Protein AF-A0A932CTG5-F1 (afdb_monomer_lite)

Secondary structure (DSSP, 8-state):
------------------------S-----------TTEEEETTEEEETTEEEETTEEEETTSEETTEEPPTTEEEETTEEEE-SS--BTTBPPPTTEEEETTEEEEGGGEETTEE--TTEEEETTEEEE--TTSPEESSTTSPEEPPTT-EEETTEEE---SB-SSGGGSPTTEEEETTTTEEEE----S---------------------------------

pLDDT: mean 74.12, std 17.73, range [38.03, 96.31]

Sequence (224 aa):
MRDLVAVLAVLASVLGSSCDCDPTEDGADAEAPLCHEDQFRCGEACCVAGSSCMSGVCCPNPLACGLVCCNADHVCVDQQCLECPNQLCAGQCCPQGWGCSETGCCRAEQICQGACCGQGRICEADQCVVDCGTLERCGPEGDPICCEGEDVCLRGACVTPGDPCRDDDQCEPGTTCDPDRQRCLPVADGGTPDAGSADGGPDGGPPDAGGGDGGLSADGGRDD

Radius of gyration: 45.04 Å; chains: 1; bounding box: 82×109×125 Å

Structure (mmCIF, N/CA/C/O backbone):
data_AF-A0A932CTG5-F1
#
_entry.id   AF-A0A932CTG5-F1
#
loop_
_atom_site.group_PDB
_atom_site.id
_atom_site.type_symbol
_atom_site.label_atom_id
_atom_site.label_alt_id
_atom_site.label_comp_id
_atom_site.label_asym_id
_atom_site.label_entity_id
_atom_site.label_seq_id
_atom_site.pdbx_PDB_ins_code
_atom_site.Cartn_x
_atom_site.Cartn_y
_atom_site.Cartn_z
_atom_site.occupancy
_atom_site.B_iso_or_equiv
_atom_site.auth_seq_id
_atom_site.auth_comp_id
_atom_site.auth_asym_id
_atom_site.auth_atom_id
_atom_site.pdbx_PDB_model_num
ATOM 1 N N . MET A 1 1 ? 41.735 -51.473 -22.417 1.00 41.31 1 MET A N 1
ATOM 2 C CA . MET A 1 1 ? 41.841 -52.647 -23.306 1.00 41.31 1 MET A CA 1
ATOM 3 C C . MET A 1 1 ? 40.883 -52.431 -24.460 1.00 41.31 1 MET A C 1
ATOM 5 O O . MET A 1 1 ? 39.702 -52.443 -24.173 1.00 41.31 1 MET A O 1
ATOM 9 N N . ARG A 1 2 ? 41.436 -52.213 -25.669 1.00 42.62 2 ARG A N 1
ATOM 10 C CA . ARG A 1 2 ? 40.920 -52.624 -26.996 1.00 42.62 2 ARG A CA 1
ATOM 11 C C . ARG A 1 2 ? 39.481 -52.162 -27.343 1.00 42.62 2 ARG A C 1
ATOM 13 O O . ARG A 1 2 ? 38.548 -52.504 -26.646 1.00 42.62 2 ARG A O 1
ATOM 20 N N . ASP A 1 3 ? 39.245 -51.322 -28.346 1.00 48.50 3 ASP A N 1
ATOM 21 C CA . ASP A 1 3 ? 39.638 -51.558 -29.734 1.00 48.50 3 ASP A CA 1
ATOM 22 C C . ASP A 1 3 ? 40.026 -50.284 -30.498 1.00 48.50 3 ASP A C 1
ATOM 24 O O . ASP A 1 3 ? 39.414 -49.224 -30.405 1.00 48.50 3 ASP A O 1
ATOM 28 N N . LEU A 1 4 ? 41.096 -50.472 -31.257 1.00 42.78 4 LEU A N 1
ATOM 29 C CA . LEU A 1 4 ? 41.718 -49.616 -32.252 1.00 42.78 4 LEU A CA 1
ATOM 30 C C . LEU A 1 4 ? 41.538 -50.359 -33.591 1.00 42.78 4 LEU A C 1
ATOM 32 O O . LEU A 1 4 ? 41.388 -51.577 -33.558 1.00 42.78 4 LEU A O 1
ATOM 36 N N . VAL A 1 5 ? 41.684 -49.652 -34.721 1.00 43.78 5 VAL A N 1
ATOM 37 C CA . VAL A 1 5 ? 41.718 -50.117 -36.136 1.00 43.78 5 VAL A CA 1
ATOM 38 C C . VAL A 1 5 ? 40.426 -49.739 -36.889 1.00 43.78 5 VAL A C 1
ATOM 40 O O . VAL A 1 5 ? 39.405 -50.394 -36.756 1.00 43.78 5 VAL A O 1
ATOM 43 N N . ALA A 1 6 ? 40.335 -48.570 -37.533 1.00 41.09 6 ALA A N 1
ATOM 44 C CA . ALA A 1 6 ? 41.056 -48.038 -38.706 1.00 41.09 6 ALA A CA 1
ATOM 45 C C . ALA A 1 6 ? 40.223 -48.178 -39.987 1.00 41.09 6 ALA A C 1
ATOM 47 O O . ALA A 1 6 ? 40.055 -49.280 -40.496 1.00 41.09 6 ALA A O 1
ATOM 48 N N . VAL A 1 7 ? 39.808 -47.042 -40.556 1.00 40.62 7 VAL A N 1
ATOM 49 C CA . VAL A 1 7 ? 39.497 -46.917 -41.985 1.00 40.62 7 VAL A CA 1
ATOM 50 C C . VAL A 1 7 ? 39.973 -45.538 -42.463 1.00 40.62 7 VAL A C 1
ATOM 52 O O . VAL A 1 7 ? 39.392 -44.522 -42.106 1.00 40.62 7 VAL A O 1
ATOM 55 N N . LEU A 1 8 ? 41.073 -45.572 -43.226 1.00 40.03 8 LEU A N 1
ATOM 56 C CA . LEU A 1 8 ? 41.548 -44.652 -44.275 1.00 40.03 8 LEU A CA 1
ATOM 57 C C . LEU A 1 8 ? 41.515 -43.133 -43.993 1.00 40.03 8 LEU A C 1
ATOM 59 O O . LEU A 1 8 ? 40.467 -42.508 -43.998 1.00 40.03 8 LEU A O 1
ATOM 63 N N . ALA A 1 9 ? 42.642 -42.452 -43.759 1.00 42.34 9 ALA A N 1
ATOM 64 C CA . ALA A 1 9 ? 43.727 -42.178 -44.718 1.00 42.34 9 ALA A CA 1
ATOM 65 C C . ALA A 1 9 ? 43.228 -41.631 -46.072 1.00 42.34 9 ALA A C 1
ATOM 67 O O . ALA A 1 9 ? 43.214 -42.349 -47.069 1.00 42.34 9 ALA A O 1
ATOM 68 N N . VAL A 1 10 ? 42.876 -40.341 -46.113 1.00 43.94 10 VAL A N 1
ATOM 69 C CA . VAL A 1 10 ? 42.917 -39.563 -47.359 1.00 43.94 10 VAL A CA 1
ATOM 70 C C . VAL A 1 10 ? 44.224 -38.783 -47.366 1.00 43.94 10 VAL A C 1
ATOM 72 O O . VAL A 1 10 ? 44.464 -37.890 -46.557 1.00 43.94 10 VAL A O 1
ATOM 75 N N . LEU A 1 11 ? 45.094 -39.240 -48.258 1.00 43.66 11 LEU A N 1
ATOM 76 C CA . LEU A 1 11 ? 46.414 -38.721 -48.550 1.00 43.66 11 LEU A CA 1
ATOM 77 C C . LEU A 1 11 ? 46.357 -37.270 -49.026 1.00 43.66 11 LEU A C 1
ATOM 79 O O . LEU A 1 11 ? 45.621 -36.917 -49.947 1.00 43.66 11 LEU A O 1
ATOM 83 N N . ALA A 1 12 ? 47.242 -36.479 -48.428 1.00 45.88 12 ALA A N 1
ATOM 84 C CA . ALA A 1 12 ? 47.752 -35.240 -48.972 1.00 45.88 12 ALA A CA 1
ATOM 85 C C . ALA A 1 12 ? 48.237 -35.454 -50.414 1.00 45.88 12 ALA A C 1
ATOM 87 O O . ALA A 1 12 ? 49.158 -36.230 -50.666 1.00 45.88 12 ALA A O 1
ATOM 88 N N . SER A 1 13 ? 47.627 -34.731 -51.349 1.00 46.31 13 SER A N 1
ATOM 89 C CA . SER A 1 13 ? 48.177 -34.503 -52.682 1.00 46.31 13 SER A CA 1
ATOM 90 C C . SER A 1 13 ? 48.745 -33.088 -52.705 1.00 46.31 13 SER A C 1
ATOM 92 O O . SER A 1 13 ? 48.058 -32.135 -53.053 1.00 46.31 13 SER A O 1
ATOM 94 N N . VAL A 1 14 ? 49.999 -32.958 -52.268 1.00 48.25 14 VAL A N 1
ATOM 95 C CA . VAL A 1 14 ? 50.821 -31.761 -52.471 1.00 48.25 14 VAL A CA 1
ATOM 96 C C . VAL A 1 14 ? 51.771 -32.069 -53.618 1.00 48.25 14 VAL A C 1
ATOM 98 O O . VAL A 1 14 ? 52.825 -32.652 -53.393 1.00 48.25 14 VAL A O 1
ATOM 101 N N . LEU A 1 15 ? 51.398 -31.694 -54.842 1.00 48.31 15 LEU A N 1
ATOM 102 C CA . LEU A 1 15 ? 52.326 -31.557 -55.963 1.00 48.31 15 LEU A CA 1
ATOM 103 C C . LEU A 1 15 ? 51.850 -30.433 -56.894 1.00 48.31 15 LEU A C 1
ATOM 105 O O . LEU A 1 15 ? 50.904 -30.603 -57.652 1.00 48.31 15 LEU A O 1
ATOM 109 N N . GLY A 1 16 ? 52.579 -29.316 -56.844 1.00 44.91 16 GLY A N 1
ATOM 110 C CA . GLY A 1 16 ? 52.929 -28.527 -58.023 1.00 44.91 16 GLY A CA 1
ATOM 111 C C . GLY A 1 16 ? 51.890 -27.545 -58.554 1.00 44.91 16 GLY A C 1
ATOM 112 O O . GLY A 1 16 ? 51.190 -27.845 -59.513 1.00 44.91 16 GLY A O 1
ATOM 113 N N . SER A 1 17 ? 51.931 -26.311 -58.058 1.00 41.09 17 SER A N 1
ATOM 114 C CA . SER A 1 17 ? 52.009 -25.133 -58.930 1.00 41.09 17 SER A CA 1
ATOM 115 C C . SER A 1 17 ? 52.668 -24.000 -58.154 1.00 41.09 17 SER A C 1
ATOM 117 O O . SER A 1 17 ? 52.131 -23.495 -57.174 1.00 41.09 17 SER A O 1
ATOM 119 N N . SER A 1 18 ? 53.889 -23.661 -58.555 1.00 54.81 18 SER A N 1
ATOM 120 C CA . SER A 1 18 ? 54.524 -22.391 -58.231 1.00 54.81 18 SER A CA 1
ATOM 121 C C . SER A 1 18 ? 53.736 -21.294 -58.939 1.00 54.81 18 SER A C 1
ATOM 123 O O . SER A 1 18 ? 54.005 -20.993 -60.100 1.00 54.81 18 SER A O 1
ATOM 125 N N . CYS A 1 19 ? 52.719 -20.764 -58.271 1.00 38.72 19 CYS A N 1
ATOM 126 C CA . CYS A 1 19 ? 52.050 -19.553 -58.710 1.00 38.72 19 CYS A CA 1
ATOM 127 C C . CYS A 1 19 ? 52.731 -18.388 -57.997 1.00 38.72 19 CYS A C 1
ATOM 129 O O . CYS A 1 19 ? 52.572 -18.212 -56.790 1.00 38.72 19 CYS A O 1
ATOM 131 N N . ASP A 1 20 ? 53.550 -17.665 -58.759 1.00 38.31 20 ASP A N 1
ATOM 132 C CA . ASP A 1 20 ? 53.837 -16.248 -58.564 1.00 38.31 20 ASP A CA 1
ATOM 133 C C . ASP A 1 20 ? 52.586 -15.546 -58.017 1.00 38.31 20 ASP A C 1
ATOM 135 O O . ASP A 1 20 ? 51.555 -15.489 -58.689 1.00 38.31 20 ASP A O 1
ATOM 139 N N . CYS A 1 21 ? 52.658 -15.041 -56.787 1.00 42.88 21 CYS A N 1
ATOM 140 C CA . CYS A 1 21 ? 51.669 -14.098 -56.284 1.00 42.88 21 CYS A CA 1
ATOM 141 C C . CYS A 1 21 ? 51.963 -12.735 -56.923 1.00 42.88 21 CYS A C 1
ATOM 143 O O . CYS A 1 21 ? 52.611 -11.888 -56.309 1.00 42.88 21 CYS A O 1
ATOM 145 N N . ASP A 1 22 ? 51.522 -12.554 -58.166 1.00 38.47 22 ASP A N 1
ATOM 146 C CA . ASP A 1 22 ? 51.299 -11.233 -58.747 1.00 38.47 22 ASP A CA 1
ATOM 147 C C . ASP A 1 22 ? 50.110 -10.597 -57.997 1.00 38.47 22 ASP A C 1
ATOM 149 O O . ASP A 1 22 ? 49.028 -11.189 -57.963 1.00 38.47 22 ASP A O 1
ATOM 153 N N . PRO A 1 23 ? 50.285 -9.467 -57.288 1.00 53.62 23 PRO A N 1
ATOM 154 C CA . PRO A 1 23 ? 49.243 -8.893 -56.452 1.00 53.62 23 PRO A CA 1
ATOM 155 C C . PRO A 1 23 ? 48.356 -7.967 -57.282 1.00 53.62 23 PRO A C 1
ATOM 157 O O . PRO A 1 23 ? 48.202 -6.801 -56.937 1.00 53.62 23 PRO A O 1
ATOM 160 N N . THR A 1 24 ? 47.784 -8.453 -58.376 1.00 56.81 24 THR A N 1
ATOM 161 C CA . THR A 1 24 ? 46.739 -7.719 -59.078 1.00 56.81 24 THR A CA 1
ATOM 162 C C . THR A 1 24 ? 45.743 -8.680 -59.720 1.00 56.81 24 THR A C 1
ATOM 164 O O . THR A 1 24 ? 46.115 -9.557 -60.487 1.00 56.81 24 THR A O 1
ATOM 167 N N . GLU A 1 25 ? 44.467 -8.418 -59.431 1.00 54.22 25 GLU A N 1
ATOM 168 C CA . GLU A 1 25 ? 43.268 -8.864 -60.158 1.00 54.22 25 GLU A CA 1
ATOM 169 C C . GLU A 1 25 ? 42.570 -10.139 -59.623 1.00 54.22 25 GLU A C 1
ATOM 171 O O . GLU A 1 25 ? 43.086 -11.252 -59.651 1.00 54.22 25 GLU A O 1
ATOM 176 N N . ASP A 1 26 ? 41.339 -9.919 -59.140 1.00 49.44 26 ASP A N 1
ATOM 177 C CA . ASP A 1 26 ? 40.312 -10.899 -58.756 1.00 49.44 26 ASP A CA 1
ATOM 178 C C . ASP A 1 26 ? 40.535 -11.731 -57.480 1.00 49.44 26 ASP A C 1
ATOM 180 O O . ASP A 1 26 ? 40.194 -12.911 -57.374 1.00 49.44 26 ASP A O 1
ATOM 184 N N . GLY A 1 27 ? 40.982 -11.057 -56.419 1.00 47.28 27 GLY A N 1
ATOM 185 C CA . GLY A 1 27 ? 40.458 -11.379 -55.099 1.00 47.28 27 GLY A CA 1
ATOM 186 C C . GLY A 1 27 ? 38.986 -10.982 -55.073 1.00 47.28 27 GLY A C 1
ATOM 187 O O . GLY A 1 27 ? 38.669 -9.807 -54.935 1.00 47.28 27 GLY A O 1
ATOM 188 N N . ALA A 1 28 ? 38.074 -11.944 -55.198 1.00 52.81 28 ALA A N 1
ATOM 189 C CA . ALA A 1 28 ? 36.755 -11.797 -54.603 1.00 52.81 28 ALA A CA 1
ATOM 190 C C . ALA A 1 28 ? 36.968 -11.753 -53.084 1.00 52.81 28 ALA A C 1
ATOM 192 O O . ALA A 1 28 ? 36.776 -12.742 -52.374 1.00 52.81 28 ALA A O 1
ATOM 193 N N . ASP A 1 29 ? 37.460 -10.608 -52.605 1.00 49.38 29 ASP A N 1
ATOM 194 C CA . ASP A 1 29 ? 37.256 -10.150 -51.252 1.00 49.38 29 ASP A CA 1
ATOM 195 C C . ASP A 1 29 ? 35.765 -10.350 -51.018 1.00 49.38 29 ASP A C 1
ATOM 197 O O . ASP A 1 29 ? 34.928 -9.719 -51.664 1.00 49.38 29 ASP A O 1
ATOM 201 N N . ALA A 1 30 ? 35.416 -11.320 -50.176 1.00 53.38 30 ALA A N 1
ATOM 202 C CA . ALA A 1 30 ? 34.092 -11.382 -49.599 1.00 53.38 30 ALA A CA 1
ATOM 203 C C . ALA A 1 30 ? 33.962 -10.086 -48.801 1.00 53.38 30 ALA A C 1
ATOM 205 O O . ALA A 1 30 ? 34.353 -10.027 -47.635 1.00 53.38 30 ALA A O 1
ATOM 206 N N . GLU A 1 31 ? 33.548 -9.023 -49.494 1.00 55.22 31 GLU A N 1
ATOM 207 C CA . GLU A 1 31 ? 33.332 -7.708 -48.936 1.00 55.22 31 GLU A CA 1
ATOM 208 C C . GLU A 1 31 ? 32.465 -7.950 -47.713 1.00 55.22 31 GLU A C 1
ATOM 210 O O . GLU A 1 31 ? 31.350 -8.472 -47.817 1.00 55.22 31 GLU A O 1
ATOM 215 N N . ALA A 1 32 ? 33.021 -7.677 -46.530 1.00 54.56 32 ALA A N 1
ATOM 216 C CA . ALA A 1 32 ? 32.235 -7.686 -45.315 1.00 54.56 32 ALA A CA 1
ATOM 217 C C . ALA A 1 32 ? 30.968 -6.878 -45.629 1.00 54.56 32 ALA A C 1
ATOM 219 O O . ALA A 1 32 ? 31.123 -5.761 -46.130 1.00 54.56 32 ALA A O 1
ATOM 220 N N . PRO A 1 33 ? 29.753 -7.425 -45.419 1.00 56.97 33 PRO A N 1
ATOM 221 C CA . PRO A 1 33 ? 28.531 -6.771 -45.857 1.00 56.97 33 PRO A CA 1
ATOM 222 C C . PRO A 1 33 ? 28.544 -5.339 -45.333 1.00 56.97 33 PRO A C 1
ATOM 224 O O . PRO A 1 33 ? 28.575 -5.110 -44.120 1.00 56.97 33 PRO A O 1
ATOM 227 N N . LEU A 1 34 ? 28.634 -4.382 -46.258 1.00 71.69 34 LEU A N 1
ATOM 228 C CA . LEU A 1 34 ? 28.639 -2.971 -45.922 1.00 71.69 34 LEU A CA 1
ATOM 229 C C . LEU A 1 34 ? 27.248 -2.668 -45.378 1.00 71.69 34 LEU A C 1
ATOM 231 O O . LEU A 1 34 ? 26.257 -2.699 -46.108 1.00 71.69 34 LEU A O 1
ATOM 235 N N . CYS A 1 35 ? 27.165 -2.454 -44.068 1.00 79.56 35 CYS A N 1
ATOM 236 C CA . CYS A 1 35 ? 25.918 -2.066 -43.437 1.00 79.56 35 CYS A CA 1
ATOM 237 C C . CYS A 1 35 ? 25.437 -0.738 -44.030 1.00 79.56 35 CYS A C 1
ATOM 239 O O . CYS A 1 35 ? 26.237 0.144 -44.345 1.00 79.56 35 CYS A O 1
ATOM 241 N N . HIS A 1 36 ? 24.122 -0.616 -44.207 1.00 84.81 36 HIS A N 1
ATOM 242 C CA . HIS A 1 36 ? 23.499 0.609 -44.709 1.00 84.81 36 HIS A CA 1
ATOM 243 C C . HIS A 1 36 ? 23.706 1.773 -43.720 1.00 84.81 36 HIS A C 1
ATOM 245 O O . HIS A 1 36 ? 24.075 1.546 -42.571 1.00 84.81 36 HIS A O 1
ATOM 251 N N . GLU A 1 37 ? 23.445 3.012 -44.146 1.00 80.75 37 GLU A N 1
ATOM 252 C CA . GLU A 1 37 ? 23.752 4.230 -43.373 1.00 80.75 37 GLU A CA 1
ATOM 253 C C . GLU A 1 37 ? 23.114 4.275 -41.968 1.00 80.75 37 GLU A C 1
ATOM 255 O O . GLU A 1 37 ? 23.725 4.804 -41.042 1.00 80.75 37 GLU A O 1
ATOM 260 N N . ASP A 1 38 ? 21.956 3.631 -41.780 1.00 83.12 38 ASP A N 1
ATOM 261 C CA . ASP A 1 38 ? 21.239 3.532 -40.496 1.00 83.12 38 ASP A CA 1
ATOM 262 C C . ASP A 1 38 ? 21.523 2.237 -39.708 1.00 83.12 38 ASP A C 1
ATOM 264 O O . ASP A 1 38 ? 20.791 1.878 -38.774 1.00 83.12 38 ASP A O 1
ATOM 268 N N . GLN A 1 39 ? 22.551 1.484 -40.106 1.00 87.50 39 GLN A N 1
ATOM 269 C CA . GLN A 1 39 ? 22.901 0.197 -39.517 1.00 87.50 39 GLN A CA 1
ATOM 270 C C . GLN A 1 39 ? 24.339 0.175 -39.002 1.00 87.50 39 GLN A C 1
ATOM 272 O O . GLN A 1 39 ? 25.252 0.754 -39.583 1.00 87.50 39 GLN A O 1
ATOM 277 N N . PHE A 1 40 ? 24.559 -0.560 -37.918 1.00 86.69 40 PHE A N 1
ATOM 278 C CA . PHE A 1 40 ? 25.884 -0.793 -37.359 1.00 86.69 40 PHE A CA 1
ATOM 279 C C . PHE A 1 40 ? 26.236 -2.279 -37.406 1.00 86.69 40 PHE A C 1
ATOM 281 O O . PHE A 1 40 ? 25.373 -3.153 -37.316 1.00 86.69 40 PHE A O 1
ATOM 288 N N . ARG A 1 41 ? 27.527 -2.575 -37.555 1.00 87.62 41 ARG A N 1
ATOM 289 C CA . ARG A 1 41 ? 28.008 -3.949 -37.703 1.00 87.62 41 ARG A CA 1
ATOM 290 C C . ARG A 1 41 ? 28.096 -4.656 -36.351 1.00 87.62 41 ARG A C 1
ATOM 292 O O . ARG A 1 41 ? 28.691 -4.137 -35.409 1.00 87.62 41 ARG A O 1
ATOM 299 N N . CYS A 1 42 ? 27.560 -5.869 -36.286 1.00 88.38 42 CYS A N 1
ATOM 300 C CA . CYS A 1 42 ? 27.604 -6.766 -35.140 1.00 88.38 42 CYS A CA 1
ATOM 301 C C . CYS A 1 42 ? 28.087 -8.148 -35.585 1.00 88.38 42 CYS A C 1
ATOM 303 O O . CYS A 1 42 ? 27.307 -8.969 -36.059 1.00 88.38 42 CYS A O 1
ATOM 305 N N . GLY A 1 43 ? 29.392 -8.405 -35.473 1.00 85.12 43 GLY A N 1
ATOM 306 C CA . GLY A 1 43 ? 29.989 -9.608 -36.057 1.00 85.12 43 GLY A CA 1
ATOM 307 C C . GLY A 1 43 ? 29.820 -9.612 -37.578 1.00 85.12 43 GLY A C 1
ATOM 308 O O . GLY A 1 43 ? 30.366 -8.746 -38.262 1.00 85.12 43 GLY A O 1
ATOM 309 N N . GLU A 1 44 ? 29.052 -10.569 -38.096 1.00 83.88 44 GLU A N 1
ATOM 310 C CA . GLU A 1 44 ? 28.719 -10.682 -39.524 1.00 83.88 44 GLU A CA 1
ATOM 311 C C . GLU A 1 44 ? 27.348 -10.080 -39.881 1.00 83.88 44 GLU A C 1
ATOM 313 O O . GLU A 1 44 ? 27.012 -9.987 -41.059 1.00 83.88 44 GLU A O 1
ATOM 318 N N . ALA A 1 45 ? 26.570 -9.636 -38.887 1.00 85.56 45 ALA A N 1
ATOM 319 C CA . ALA A 1 45 ? 25.251 -9.044 -39.081 1.00 85.56 45 ALA A CA 1
ATOM 320 C C . ALA A 1 45 ? 25.295 -7.506 -39.112 1.00 85.56 45 ALA A C 1
ATOM 322 O O . ALA A 1 45 ? 26.162 -6.874 -38.503 1.00 85.56 45 ALA A O 1
ATOM 323 N N . CYS A 1 46 ? 24.308 -6.904 -39.776 1.00 90.00 46 CYS A N 1
ATOM 324 C CA . CYS A 1 46 ? 24.033 -5.471 -39.728 1.00 90.00 46 CYS A CA 1
ATOM 325 C C . CYS A 1 46 ? 22.775 -5.226 -38.893 1.00 90.00 46 CYS A C 1
ATOM 327 O O . CYS A 1 46 ? 21.704 -5.747 -39.199 1.00 90.00 46 CYS A O 1
ATOM 329 N N . CYS A 1 47 ? 22.919 -4.467 -37.811 1.00 89.69 47 CYS A N 1
ATOM 330 C CA . CYS A 1 47 ? 21.847 -4.162 -36.874 1.00 89.69 47 CYS A CA 1
ATOM 331 C C . CYS A 1 47 ? 21.309 -2.760 -37.118 1.00 89.69 47 CYS A C 1
ATOM 333 O O . CYS A 1 47 ? 22.085 -1.828 -37.305 1.00 89.69 47 CYS A O 1
ATOM 335 N N . VAL A 1 48 ? 19.991 -2.592 -37.045 1.00 89.75 48 VAL A N 1
ATOM 336 C CA . VAL A 1 48 ? 19.349 -1.274 -37.120 1.00 89.75 48 VAL A CA 1
ATOM 337 C C . VAL A 1 48 ? 19.616 -0.440 -35.867 1.00 89.75 48 VAL A C 1
ATOM 339 O O . VAL A 1 48 ? 19.797 -0.983 -34.769 1.00 89.75 48 VAL A O 1
ATOM 342 N N . ALA A 1 49 ? 19.599 0.885 -36.020 1.00 84.31 49 ALA A N 1
ATOM 343 C CA . ALA A 1 49 ? 19.631 1.821 -34.902 1.00 84.31 49 ALA A CA 1
ATOM 344 C C . ALA A 1 49 ? 18.585 1.463 -33.824 1.00 84.31 49 ALA A C 1
ATOM 346 O O . ALA A 1 49 ? 17.458 1.072 -34.125 1.00 84.31 49 ALA A O 1
ATOM 347 N N . GLY A 1 50 ? 18.975 1.565 -32.550 1.00 81.75 50 GLY A N 1
ATOM 348 C CA . GLY A 1 50 ? 18.130 1.173 -31.416 1.00 81.75 50 GLY A CA 1
ATOM 349 C C . GLY A 1 50 ? 18.207 -0.309 -31.033 1.00 81.75 50 GLY A C 1
ATOM 350 O O . GLY A 1 50 ? 17.596 -0.697 -30.043 1.00 81.75 50 GLY A O 1
ATOM 351 N N . SER A 1 51 ? 18.983 -1.129 -31.745 1.00 87.88 51 SER A N 1
ATOM 352 C CA . SER A 1 51 ? 19.352 -2.482 -31.305 1.00 87.88 51 SER A CA 1
ATOM 353 C C . SER A 1 51 ? 20.690 -2.487 -30.556 1.00 87.88 51 SER A C 1
ATOM 355 O O . SER A 1 51 ? 21.510 -1.587 -30.725 1.00 87.88 51 SER A O 1
ATOM 357 N N . SER A 1 52 ? 20.940 -3.528 -29.768 1.00 88.44 52 SER A N 1
ATOM 358 C CA . SER A 1 52 ? 22.222 -3.802 -29.116 1.00 88.44 52 SER A CA 1
ATOM 359 C C . SER A 1 52 ? 22.868 -5.045 -29.729 1.00 88.44 52 SER A C 1
ATOM 361 O O . SER A 1 52 ? 22.199 -6.050 -29.964 1.00 88.44 52 SER A O 1
ATOM 363 N N . CYS A 1 53 ? 24.175 -4.983 -29.994 1.00 88.19 53 CYS A N 1
ATOM 364 C CA . CYS A 1 53 ? 24.940 -6.131 -30.480 1.00 88.19 53 CYS A CA 1
ATOM 365 C C . CYS A 1 53 ? 25.377 -7.017 -29.317 1.00 88.19 53 CYS A C 1
ATOM 367 O O . CYS A 1 53 ? 26.155 -6.578 -28.471 1.00 88.19 53 CYS A O 1
ATOM 369 N N . MET A 1 54 ? 24.924 -8.268 -29.302 1.00 86.12 54 MET A N 1
ATOM 370 C CA . MET A 1 54 ? 25.325 -9.255 -28.302 1.00 86.12 54 MET A CA 1
ATOM 371 C C . MET A 1 54 ? 25.810 -10.516 -29.004 1.00 86.12 54 MET A C 1
ATOM 373 O O . MET A 1 54 ? 25.055 -11.173 -29.714 1.00 86.12 54 MET A O 1
ATOM 377 N N . SER A 1 55 ? 27.094 -10.839 -28.835 1.00 83.00 55 SER A N 1
ATOM 378 C CA . SER A 1 55 ? 27.720 -12.048 -29.396 1.00 83.00 55 SER A CA 1
ATOM 379 C C . SER A 1 55 ? 27.519 -12.231 -30.912 1.00 83.00 55 SER A C 1
ATOM 381 O O . SER A 1 55 ? 27.372 -13.352 -31.387 1.00 83.00 55 SER A O 1
ATOM 383 N N . GLY A 1 56 ? 27.503 -11.135 -31.682 1.00 83.19 56 GLY A N 1
ATOM 384 C CA . GLY A 1 56 ? 27.291 -11.177 -33.137 1.00 83.19 56 GLY A CA 1
ATOM 385 C C . GLY A 1 56 ? 25.822 -11.249 -33.572 1.00 83.19 56 GLY A C 1
ATOM 386 O O . GLY A 1 56 ? 25.553 -11.409 -34.758 1.00 83.19 56 GLY A O 1
ATOM 387 N N . VAL A 1 57 ? 24.876 -11.118 -32.636 1.00 87.06 57 VAL A N 1
ATOM 388 C CA . VAL A 1 57 ? 23.431 -11.104 -32.896 1.00 87.06 57 VAL A CA 1
ATOM 389 C C . VAL A 1 57 ? 22.841 -9.739 -32.540 1.00 87.06 57 VAL A C 1
ATOM 391 O O . VAL A 1 57 ? 23.150 -9.155 -31.497 1.00 87.06 57 VAL A O 1
ATOM 394 N N . CYS A 1 58 ? 21.973 -9.231 -33.414 1.00 89.56 58 CYS A N 1
ATOM 395 C CA . CYS A 1 58 ? 21.226 -7.998 -33.194 1.00 89.56 58 CYS A CA 1
ATOM 396 C C . CYS A 1 58 ? 20.050 -8.251 -32.253 1.00 89.56 58 CYS A C 1
ATOM 398 O O . CYS A 1 58 ? 19.138 -9.000 -32.596 1.00 89.56 58 CYS A O 1
ATOM 400 N N . CYS A 1 59 ? 20.046 -7.597 -31.095 1.00 89.81 59 CYS A N 1
ATOM 401 C CA . CYS A 1 59 ? 18.930 -7.651 -30.166 1.00 89.81 59 CYS A CA 1
ATOM 402 C C . CYS A 1 59 ? 18.173 -6.318 -30.146 1.00 89.81 59 CYS A C 1
ATOM 404 O O . CYS A 1 59 ? 18.793 -5.291 -29.860 1.00 89.81 59 CYS A O 1
ATOM 406 N N . PRO A 1 60 ? 16.861 -6.294 -30.420 1.00 85.88 60 PRO A N 1
ATOM 407 C CA . PRO A 1 60 ? 16.078 -5.066 -30.344 1.00 85.88 60 PRO A CA 1
ATOM 408 C C . PRO A 1 60 ? 16.012 -4.559 -28.899 1.00 85.88 60 PRO A C 1
ATOM 410 O O . PRO A 1 60 ? 15.793 -5.351 -27.985 1.00 85.88 60 PRO A O 1
ATOM 413 N N . ASN A 1 61 ? 16.117 -3.250 -28.662 1.00 75.12 61 ASN A N 1
ATOM 414 C CA . ASN A 1 61 ? 15.676 -2.708 -27.372 1.00 75.12 61 ASN A CA 1
ATOM 415 C C . ASN A 1 61 ? 14.138 -2.741 -27.288 1.00 75.12 61 ASN A C 1
ATOM 417 O O . ASN A 1 61 ? 13.484 -2.463 -28.296 1.00 75.12 61 ASN A O 1
ATOM 421 N N . PRO A 1 62 ? 13.539 -3.067 -26.124 1.00 76.19 62 PRO A N 1
ATOM 422 C CA . PRO A 1 62 ? 14.144 -3.228 -24.791 1.00 76.19 62 PRO A CA 1
ATOM 423 C C . PRO A 1 62 ? 14.543 -4.675 -24.415 1.00 76.19 62 PRO A C 1
ATOM 425 O O . PRO A 1 62 ? 14.736 -4.966 -23.240 1.00 76.19 62 PRO A O 1
ATOM 428 N N . LEU A 1 63 ? 14.654 -5.601 -25.374 1.00 80.12 63 LEU A N 1
ATOM 429 C CA . LEU A 1 63 ? 14.930 -7.024 -25.106 1.00 80.12 63 LEU A CA 1
AT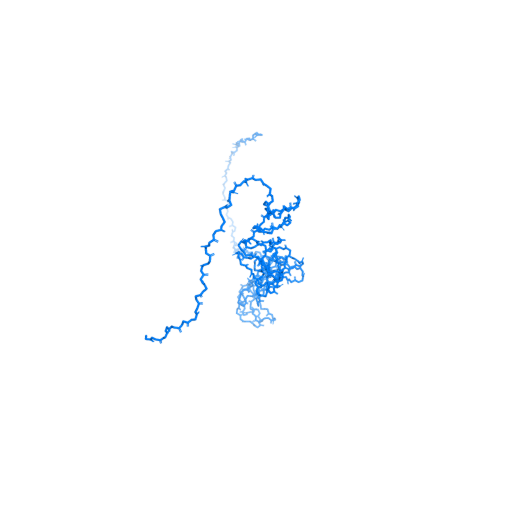OM 430 C C . LEU A 1 63 ? 16.393 -7.307 -24.732 1.00 80.12 63 LEU A C 1
ATOM 432 O O . LEU A 1 63 ? 16.729 -8.425 -24.335 1.00 80.12 63 LEU A O 1
ATOM 436 N N . ALA A 1 64 ? 17.276 -6.318 -24.871 1.00 85.56 64 ALA A N 1
ATOM 437 C CA . ALA A 1 64 ? 18.675 -6.448 -24.503 1.00 85.56 64 ALA A CA 1
ATOM 438 C C . ALA A 1 64 ? 18.845 -6.509 -22.978 1.00 85.56 64 ALA A C 1
ATOM 440 O O . ALA A 1 64 ? 18.535 -5.553 -22.269 1.00 85.56 64 ALA A O 1
ATOM 441 N N . CYS A 1 65 ? 19.375 -7.628 -22.478 1.00 85.69 65 CYS A N 1
ATOM 442 C CA . CYS A 1 65 ? 19.502 -7.914 -21.056 1.00 85.69 65 CYS A CA 1
ATOM 443 C C . CYS A 1 65 ? 20.927 -8.318 -20.670 1.00 85.69 65 CYS A C 1
ATOM 445 O O . CYS A 1 65 ? 21.273 -9.498 -20.584 1.00 85.69 65 CYS A O 1
ATOM 447 N N . GLY A 1 66 ? 21.789 -7.323 -20.457 1.00 82.38 66 GLY A N 1
ATOM 448 C CA . GLY A 1 66 ? 23.211 -7.557 -20.204 1.00 82.38 66 GLY A CA 1
ATOM 449 C C . GLY A 1 66 ? 23.892 -8.192 -21.419 1.00 82.38 66 GLY A C 1
ATOM 450 O O . GLY A 1 66 ? 24.164 -7.506 -22.399 1.00 82.38 66 GLY A O 1
ATOM 451 N N . LEU A 1 67 ? 24.169 -9.498 -21.350 1.00 83.50 67 LEU A N 1
ATOM 452 C CA . LEU A 1 67 ? 24.777 -10.285 -22.436 1.00 83.50 67 LEU A CA 1
ATOM 453 C C . LEU A 1 67 ? 23.782 -11.227 -23.140 1.00 83.50 67 LEU A C 1
ATOM 455 O O . LEU A 1 67 ? 24.187 -12.008 -24.003 1.00 83.50 67 LEU A O 1
ATOM 459 N N . VAL A 1 68 ? 22.502 -11.186 -22.761 1.00 84.88 68 VAL A N 1
ATOM 460 C CA . VAL A 1 68 ? 21.449 -12.072 -23.272 1.00 84.88 68 VAL A CA 1
ATOM 461 C C . VAL A 1 68 ? 20.371 -11.248 -23.974 1.00 84.88 68 VAL A C 1
ATOM 463 O O . VAL A 1 68 ? 20.001 -10.173 -23.510 1.00 84.88 68 VAL A O 1
ATOM 466 N N . CYS A 1 69 ? 19.847 -11.756 -25.090 1.00 86.81 69 CYS A N 1
ATOM 467 C CA . CYS A 1 69 ? 18.657 -11.204 -25.735 1.00 86.81 69 CYS A CA 1
ATOM 468 C C . CYS A 1 69 ? 17.415 -11.965 -25.263 1.00 86.81 69 CYS A C 1
ATOM 470 O O . CYS A 1 69 ? 17.339 -13.181 -25.452 1.00 86.81 69 CYS A O 1
ATOM 472 N N . CYS A 1 70 ? 16.467 -11.271 -24.637 1.00 85.62 70 CYS A N 1
ATOM 473 C CA . CYS A 1 70 ? 15.228 -11.875 -24.159 1.00 85.62 70 CYS A CA 1
ATOM 474 C C . CYS A 1 70 ? 14.240 -12.135 -25.302 1.00 85.62 70 CYS A C 1
ATOM 476 O O . CYS A 1 70 ? 14.239 -11.442 -26.319 1.00 85.62 70 CYS A O 1
ATOM 478 N N . ASN A 1 71 ? 13.366 -13.129 -25.121 1.00 81.75 71 ASN A N 1
ATOM 479 C CA . ASN A 1 71 ? 12.194 -13.294 -25.982 1.00 81.75 71 ASN A CA 1
ATOM 480 C C . ASN A 1 71 ? 11.226 -12.120 -25.791 1.00 81.75 71 ASN A C 1
ATOM 482 O O . ASN A 1 71 ? 11.242 -11.479 -24.744 1.00 81.75 71 ASN A O 1
ATOM 486 N N . ALA A 1 72 ? 10.347 -11.879 -26.766 1.00 73.50 72 ALA A N 1
ATOM 487 C CA . ALA A 1 72 ? 9.355 -10.801 -26.700 1.00 73.50 72 ALA A CA 1
ATOM 488 C C . ALA A 1 72 ? 8.439 -10.885 -25.461 1.00 73.50 72 ALA A C 1
ATOM 490 O O . ALA A 1 72 ? 7.982 -9.859 -24.967 1.00 73.50 72 ALA A O 1
ATOM 491 N N . ASP A 1 73 ? 8.220 -12.096 -24.944 1.00 70.62 73 ASP A N 1
ATOM 492 C CA . ASP A 1 73 ? 7.401 -12.371 -23.757 1.00 70.62 73 ASP A CA 1
ATOM 493 C C . ASP A 1 73 ? 8.202 -12.345 -22.441 1.00 70.62 73 ASP A C 1
ATOM 495 O O . ASP A 1 73 ? 7.665 -12.631 -21.373 1.00 70.62 73 ASP A O 1
ATOM 499 N N . HIS A 1 74 ? 9.505 -12.058 -22.507 1.00 78.62 74 HIS A N 1
ATOM 500 C CA . HIS A 1 74 ? 10.402 -12.040 -21.356 1.00 78.62 74 HIS A CA 1
ATOM 501 C C . HIS A 1 74 ? 10.929 -10.633 -21.094 1.00 78.62 74 HIS A C 1
ATOM 503 O O . HIS A 1 74 ? 11.272 -9.879 -22.003 1.00 78.62 74 HIS A O 1
ATOM 509 N N . VAL A 1 75 ? 11.056 -10.306 -19.816 1.00 76.56 75 VAL A N 1
ATOM 510 C CA . VAL A 1 75 ? 11.547 -9.016 -19.345 1.00 76.56 75 VAL A CA 1
ATOM 511 C C . VAL A 1 75 ? 12.946 -9.177 -18.782 1.00 76.56 75 VAL A C 1
ATOM 513 O O . VAL A 1 75 ? 13.232 -10.147 -18.082 1.00 76.56 75 VAL A O 1
ATOM 516 N N . CYS A 1 76 ? 13.801 -8.190 -19.046 1.00 78.06 76 CYS A N 1
ATOM 517 C CA . CYS A 1 76 ? 15.085 -8.092 -18.378 1.00 78.06 76 CYS A CA 1
ATOM 518 C C . CYS A 1 76 ? 14.942 -7.549 -16.952 1.00 78.06 76 CYS A C 1
ATOM 520 O O . CYS A 1 76 ? 14.636 -6.372 -16.768 1.00 78.06 76 CYS A O 1
ATOM 522 N N . VAL A 1 77 ? 15.231 -8.374 -15.949 1.00 75.25 77 VAL A N 1
ATOM 523 C CA . VAL A 1 77 ? 15.371 -7.944 -14.550 1.00 75.25 77 VAL A CA 1
ATOM 524 C C . VAL A 1 77 ? 16.704 -8.473 -14.035 1.00 75.25 77 VAL A C 1
ATOM 526 O O . VAL A 1 77 ? 16.993 -9.656 -14.195 1.00 75.25 77 VAL A O 1
ATOM 529 N N . ASP A 1 78 ? 17.550 -7.603 -13.475 1.00 76.00 78 ASP A N 1
ATOM 530 C CA . ASP A 1 78 ? 18.876 -7.976 -12.946 1.00 76.00 78 ASP A CA 1
ATOM 531 C C . ASP A 1 78 ? 19.728 -8.827 -13.916 1.00 76.00 78 ASP A C 1
ATOM 533 O O . ASP A 1 78 ? 20.409 -9.775 -13.524 1.00 76.00 78 ASP A O 1
ATOM 537 N N . GLN A 1 79 ? 19.707 -8.476 -15.210 1.00 79.81 79 GLN A N 1
ATOM 538 C CA . GLN A 1 79 ? 20.421 -9.188 -16.286 1.00 79.81 79 GLN A CA 1
ATOM 539 C C . GLN A 1 79 ? 19.928 -10.627 -16.542 1.00 79.81 79 GLN A C 1
ATOM 541 O O . GLN A 1 79 ? 20.650 -11.441 -17.119 1.00 79.81 79 GLN A O 1
ATOM 546 N N . GLN A 1 80 ? 18.698 -10.947 -16.139 1.00 81.06 80 GLN A N 1
ATOM 547 C CA . GLN A 1 80 ? 18.037 -12.220 -16.413 1.00 81.06 80 GLN A CA 1
ATOM 548 C C . GLN A 1 80 ? 16.729 -11.991 -17.170 1.00 81.06 80 GLN A C 1
ATOM 550 O O . GLN A 1 80 ? 15.976 -11.067 -16.870 1.00 81.06 80 GLN A O 1
ATOM 555 N N . CYS A 1 81 ? 16.456 -12.850 -18.152 1.00 85.38 81 CYS A N 1
ATOM 556 C CA . CYS A 1 81 ? 15.191 -12.859 -18.876 1.00 85.38 81 CYS A CA 1
ATOM 557 C C . CYS A 1 81 ? 14.165 -13.656 -18.074 1.00 85.38 81 CYS A C 1
ATOM 559 O O . CYS A 1 81 ? 14.262 -14.882 -18.004 1.00 85.38 81 CYS A O 1
ATOM 561 N N . LEU A 1 82 ? 13.197 -12.969 -17.475 1.00 78.06 82 LEU A N 1
ATOM 562 C CA . LEU A 1 82 ? 12.119 -13.595 -16.718 1.00 78.06 82 LEU A CA 1
ATOM 563 C C . LEU A 1 82 ? 10.801 -13.523 -17.480 1.00 78.06 82 LEU A C 1
ATOM 565 O O . LEU A 1 82 ? 10.458 -12.499 -18.068 1.00 78.06 82 LEU A O 1
ATOM 569 N N . GLU A 1 83 ? 10.049 -14.615 -17.423 1.00 76.94 83 GLU A N 1
ATOM 570 C CA . GLU A 1 83 ? 8.652 -14.648 -17.837 1.00 76.94 83 GLU A CA 1
ATOM 571 C C . GLU A 1 83 ? 7.828 -13.986 -16.721 1.00 76.94 83 GLU A C 1
ATOM 573 O O . GLU A 1 83 ? 7.728 -14.523 -15.614 1.00 76.94 83 GLU A O 1
ATOM 578 N N . CYS A 1 84 ? 7.308 -12.775 -16.956 1.00 71.19 84 CYS A N 1
ATOM 579 C CA . CYS A 1 84 ? 6.490 -12.113 -15.942 1.00 71.19 84 CYS A CA 1
ATOM 580 C C . CYS A 1 84 ? 5.065 -12.706 -15.974 1.00 71.19 84 CYS A C 1
ATOM 582 O O . CYS A 1 84 ? 4.379 -12.557 -16.987 1.00 71.19 84 CYS A O 1
ATOM 584 N N . PRO A 1 85 ? 4.562 -13.308 -14.879 1.00 65.19 85 PRO A N 1
ATOM 585 C CA . PRO A 1 85 ? 3.188 -13.818 -14.836 1.00 65.19 85 PRO A CA 1
ATOM 586 C C . PRO A 1 85 ? 2.143 -12.692 -14.884 1.00 65.19 85 PRO A C 1
ATOM 588 O O . PRO A 1 85 ? 1.031 -12.895 -15.360 1.00 65.19 85 PRO A O 1
ATOM 591 N N . ASN A 1 86 ? 2.513 -11.500 -14.411 1.00 62.53 86 ASN A N 1
ATOM 592 C CA . ASN A 1 86 ? 1.725 -10.276 -14.491 1.00 62.53 86 ASN A CA 1
ATOM 593 C C . ASN A 1 86 ? 2.548 -9.243 -15.265 1.00 62.53 86 ASN A C 1
ATOM 595 O O . ASN A 1 86 ? 3.751 -9.147 -15.034 1.00 62.53 86 ASN A O 1
ATOM 599 N N . GLN A 1 87 ? 1.917 -8.526 -16.200 1.00 67.38 87 GLN A N 1
ATOM 600 C CA . GLN A 1 87 ? 2.546 -7.575 -17.131 1.00 67.38 87 GLN A CA 1
ATOM 601 C C . GLN A 1 87 ? 3.645 -6.696 -16.504 1.00 67.38 87 GLN A C 1
ATOM 603 O O . GLN A 1 87 ? 3.609 -6.371 -15.317 1.00 67.38 87 GLN A O 1
ATOM 608 N N . LEU A 1 88 ? 4.598 -6.266 -17.340 1.00 72.06 88 LEU A N 1
ATOM 609 C CA . LEU A 1 88 ? 5.659 -5.337 -16.956 1.00 72.06 88 LEU A CA 1
ATOM 610 C C . LEU A 1 88 ? 5.075 -4.088 -16.285 1.00 72.06 88 LEU A C 1
ATOM 612 O O . LEU A 1 88 ? 4.283 -3.370 -16.895 1.00 72.06 88 LEU A O 1
ATOM 616 N N . CYS A 1 89 ? 5.530 -3.792 -15.071 1.00 78.12 89 CYS A N 1
ATOM 617 C CA . CYS A 1 89 ? 5.099 -2.621 -14.331 1.00 78.12 89 CYS A CA 1
ATOM 618 C C . CYS A 1 89 ? 6.279 -1.714 -14.011 1.00 78.12 89 CYS A C 1
ATOM 620 O O . CYS A 1 89 ? 7.197 -2.119 -13.301 1.00 78.12 89 CYS A O 1
ATOM 622 N N . ALA A 1 90 ? 6.279 -0.498 -14.563 1.00 73.62 90 ALA A N 1
ATOM 623 C CA . ALA A 1 90 ? 7.354 0.482 -14.376 1.00 73.62 90 ALA A CA 1
ATOM 624 C C . ALA A 1 90 ? 8.782 -0.092 -14.584 1.00 73.62 90 ALA A C 1
ATOM 626 O O . ALA A 1 90 ? 9.732 0.323 -13.926 1.00 73.62 90 ALA A O 1
ATOM 627 N N . GLY A 1 91 ? 8.939 -1.058 -15.501 1.00 69.56 91 GLY A N 1
ATOM 628 C CA . GLY A 1 91 ? 10.228 -1.696 -15.801 1.00 69.56 91 GLY A CA 1
ATOM 629 C C . GLY A 1 91 ? 10.591 -2.911 -14.938 1.00 69.56 91 GLY A C 1
ATOM 630 O O . GLY A 1 91 ? 11.704 -3.410 -15.069 1.00 69.56 91 GLY A O 1
ATOM 631 N N . GLN A 1 92 ? 9.689 -3.412 -14.086 1.00 75.25 92 GLN A N 1
ATOM 632 C CA . GLN A 1 92 ? 9.914 -4.600 -13.252 1.00 75.25 92 GLN A CA 1
ATOM 633 C C . GLN A 1 92 ? 8.729 -5.580 -13.317 1.00 75.25 92 GLN A C 1
ATOM 635 O O . GLN A 1 92 ? 7.591 -5.182 -13.574 1.00 75.25 92 GLN A O 1
ATOM 640 N N . CYS A 1 93 ? 8.983 -6.875 -13.094 1.00 78.88 93 CYS A N 1
ATOM 641 C CA . CYS A 1 93 ? 7.903 -7.847 -12.897 1.00 78.88 93 CYS A CA 1
ATOM 642 C C . CYS A 1 93 ? 7.325 -7.685 -11.485 1.00 78.88 93 CYS A C 1
ATOM 644 O O . CYS A 1 93 ? 8.074 -7.693 -10.505 1.00 78.88 93 CYS A O 1
ATOM 646 N N . CYS A 1 94 ? 5.999 -7.626 -11.364 1.00 81.31 94 CYS A N 1
ATOM 647 C CA . CYS A 1 94 ? 5.371 -7.655 -10.049 1.00 81.31 94 CYS A CA 1
ATOM 648 C C . CYS A 1 94 ? 5.415 -9.064 -9.436 1.00 81.31 94 CYS A C 1
ATOM 650 O O . CYS A 1 94 ? 5.301 -10.055 -10.167 1.00 81.31 94 CYS A O 1
ATOM 652 N N . PRO A 1 95 ? 5.544 -9.180 -8.100 1.00 79.06 95 PRO A N 1
ATOM 653 C CA . PRO A 1 95 ? 5.429 -10.464 -7.419 1.00 79.06 95 PRO A CA 1
ATOM 654 C C . PRO A 1 95 ? 4.072 -11.140 -7.679 1.00 79.06 95 PRO A C 1
ATOM 656 O O . PRO A 1 95 ? 3.091 -10.505 -8.071 1.00 79.06 95 PRO A O 1
ATOM 659 N N . GLN A 1 96 ? 3.985 -12.445 -7.420 1.00 75.38 96 GLN A N 1
ATOM 660 C CA . GLN A 1 96 ? 2.713 -13.174 -7.501 1.00 75.38 96 GLN A CA 1
ATOM 661 C C . GLN A 1 96 ? 1.654 -12.538 -6.580 1.00 75.38 96 GLN A C 1
ATOM 663 O O . GLN A 1 96 ? 1.934 -12.256 -5.416 1.00 75.38 96 GLN A O 1
ATOM 668 N N . GLY A 1 97 ? 0.442 -12.318 -7.101 1.00 76.00 97 GLY A N 1
ATOM 669 C CA . GLY A 1 97 ? -0.664 -11.669 -6.377 1.00 76.00 97 GLY A CA 1
ATOM 670 C C . GLY A 1 97 ? -0.591 -10.136 -6.306 1.00 76.00 97 GLY A C 1
ATOM 671 O O . GLY A 1 97 ? -1.465 -9.509 -5.708 1.00 76.00 97 GLY A O 1
ATOM 672 N N . TRP A 1 98 ? 0.426 -9.522 -6.914 1.00 86.25 98 TRP A N 1
ATOM 673 C CA . TRP A 1 98 ? 0.552 -8.071 -7.029 1.00 86.25 98 TRP A CA 1
ATOM 674 C C . TRP A 1 98 ? 0.051 -7.615 -8.399 1.00 86.25 98 TRP A C 1
ATOM 676 O O . TRP A 1 98 ? 0.274 -8.283 -9.409 1.00 86.25 98 TRP A O 1
ATOM 686 N N . GLY A 1 99 ? -0.633 -6.476 -8.427 1.00 85.62 99 GLY A N 1
ATOM 687 C CA . GLY A 1 99 ? -1.065 -5.819 -9.652 1.00 85.62 99 GLY A CA 1
ATOM 688 C C . GLY A 1 99 ? -0.142 -4.663 -10.028 1.00 85.62 99 GLY A C 1
ATOM 689 O O . GLY A 1 99 ? 0.666 -4.188 -9.223 1.00 85.62 99 GLY A O 1
ATOM 690 N N . CYS A 1 100 ? -0.285 -4.210 -11.271 1.00 86.44 100 CYS A N 1
ATOM 691 C CA . CYS A 1 100 ? 0.421 -3.039 -11.760 1.00 86.44 100 CYS A CA 1
ATOM 692 C C . CYS A 1 100 ? -0.430 -1.777 -11.604 1.00 86.44 100 CYS A C 1
ATOM 694 O O . CYS A 1 100 ? -1.586 -1.749 -12.023 1.00 86.44 100 CYS A O 1
ATOM 696 N N . SER A 1 101 ? 0.166 -0.740 -11.024 1.00 86.94 101 SER A N 1
ATOM 697 C CA . SER A 1 101 ? -0.377 0.617 -10.940 1.00 86.94 101 SER A CA 1
ATOM 698 C C . SER A 1 101 ? 0.496 1.583 -11.751 1.00 86.94 101 SER A C 1
ATOM 700 O O . SER A 1 101 ? 1.621 1.247 -12.126 1.00 86.94 101 SER A O 1
ATOM 702 N N . GLU A 1 102 ? 0.036 2.816 -11.949 1.00 81.62 102 GLU A N 1
ATOM 703 C CA . GLU A 1 102 ? 0.834 3.896 -12.549 1.00 81.62 102 GLU A CA 1
ATOM 704 C C . GLU A 1 102 ? 2.112 4.195 -11.747 1.00 81.62 102 GLU A C 1
ATOM 706 O O . GLU A 1 102 ? 3.130 4.601 -12.303 1.00 81.62 102 GLU A O 1
ATOM 711 N N . THR A 1 103 ? 2.071 3.957 -10.434 1.00 80.81 103 THR A N 1
ATOM 712 C CA . THR A 1 103 ? 3.181 4.191 -9.500 1.00 80.81 103 THR A CA 1
ATOM 713 C C . THR A 1 103 ? 4.119 2.993 -9.325 1.00 80.81 103 THR A C 1
ATOM 715 O O . THR A 1 103 ? 5.139 3.120 -8.650 1.00 80.81 103 THR A O 1
ATOM 718 N N . GLY A 1 104 ? 3.803 1.836 -9.919 1.00 85.31 104 GLY A N 1
ATOM 719 C CA . GLY A 1 104 ? 4.577 0.599 -9.786 1.00 85.31 104 GLY A CA 1
ATOM 720 C C . GLY A 1 104 ? 3.760 -0.586 -9.268 1.00 85.31 104 GLY A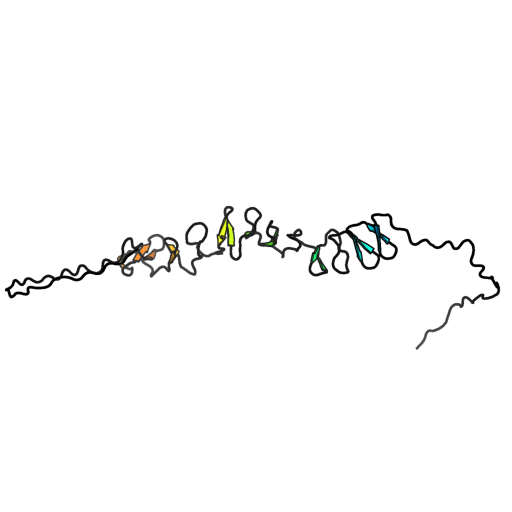 C 1
ATOM 721 O O . GLY A 1 104 ? 2.528 -0.592 -9.312 1.00 85.31 104 GLY A O 1
ATOM 722 N N . CYS A 1 105 ? 4.456 -1.621 -8.803 1.00 87.69 105 CYS A N 1
ATOM 723 C CA . CYS A 1 105 ? 3.838 -2.851 -8.313 1.00 87.69 105 CYS A CA 1
ATOM 724 C C . CYS A 1 105 ? 3.288 -2.690 -6.899 1.00 87.69 105 CYS A C 1
ATOM 726 O O . CYS A 1 105 ? 4.049 -2.369 -5.989 1.00 87.69 105 CYS A O 1
ATOM 728 N N . CYS A 1 106 ? 2.017 -3.042 -6.698 1.00 90.00 106 CYS A N 1
ATOM 729 C CA . CYS A 1 106 ? 1.392 -3.100 -5.375 1.00 90.00 106 CYS A CA 1
ATOM 730 C C . CYS A 1 106 ? 0.484 -4.310 -5.237 1.00 90.00 106 CYS A C 1
ATOM 732 O O . CYS A 1 106 ? 0.081 -4.913 -6.233 1.00 90.00 106 CYS A O 1
ATOM 734 N N . ARG A 1 107 ? 0.146 -4.691 -4.001 1.00 88.12 107 ARG A N 1
ATOM 735 C CA . ARG A 1 107 ? -0.865 -5.738 -3.808 1.00 88.12 107 ARG A CA 1
ATOM 736 C C . ARG A 1 107 ? -2.176 -5.278 -4.433 1.00 88.12 107 ARG A C 1
ATOM 738 O O . ARG A 1 107 ? -2.481 -4.089 -4.396 1.00 88.12 107 ARG A O 1
ATOM 745 N N . ALA A 1 108 ? -2.953 -6.207 -4.981 1.00 84.38 108 ALA A N 1
ATOM 746 C CA . ALA A 1 108 ? -4.209 -5.871 -5.654 1.00 84.38 108 ALA A CA 1
ATOM 747 C C . ALA A 1 108 ? -5.156 -5.039 -4.762 1.00 84.38 108 ALA A C 1
ATOM 749 O O . ALA A 1 108 ? -5.750 -4.076 -5.230 1.00 84.38 108 ALA A O 1
ATOM 750 N N . GLU A 1 109 ? -5.208 -5.350 -3.465 1.00 87.88 109 GLU A N 1
ATOM 751 C CA . GLU A 1 109 ? -5.973 -4.624 -2.436 1.00 87.88 109 GLU A CA 1
ATOM 752 C C . GLU A 1 109 ? -5.492 -3.184 -2.172 1.00 87.88 109 GLU A C 1
ATOM 754 O O . GLU A 1 109 ? -6.206 -2.401 -1.558 1.00 87.88 109 GLU A O 1
ATOM 759 N N . GLN A 1 110 ? -4.297 -2.811 -2.633 1.00 92.00 110 GLN A N 1
ATOM 760 C CA . GLN A 1 110 ? -3.714 -1.477 -2.464 1.00 92.00 110 GLN A CA 1
ATOM 761 C C . GLN A 1 110 ? -3.847 -0.614 -3.717 1.00 92.00 110 GLN A C 1
ATOM 763 O O . GLN A 1 110 ? -3.437 0.541 -3.697 1.00 92.00 110 GLN A O 1
ATOM 768 N N . ILE A 1 111 ? -4.369 -1.147 -4.823 1.00 91.31 111 ILE A N 1
ATOM 769 C CA . ILE A 1 111 ? -4.506 -0.383 -6.063 1.00 91.31 111 ILE A CA 1
ATOM 770 C C . ILE A 1 111 ? -5.797 0.424 -5.989 1.00 91.31 111 ILE A C 1
ATOM 772 O O . ILE A 1 111 ? -6.889 -0.136 -6.021 1.00 91.31 111 ILE A O 1
ATOM 776 N N . CYS A 1 112 ? -5.664 1.745 -5.913 1.00 92.62 112 CYS A N 1
ATOM 777 C CA . CYS A 1 112 ? -6.773 2.678 -5.794 1.00 92.62 112 CYS A CA 1
ATOM 778 C C . CYS A 1 112 ? -6.732 3.711 -6.903 1.00 92.62 112 CYS A C 1
ATOM 780 O O . CYS A 1 112 ? -5.763 4.457 -7.028 1.00 92.62 112 CYS 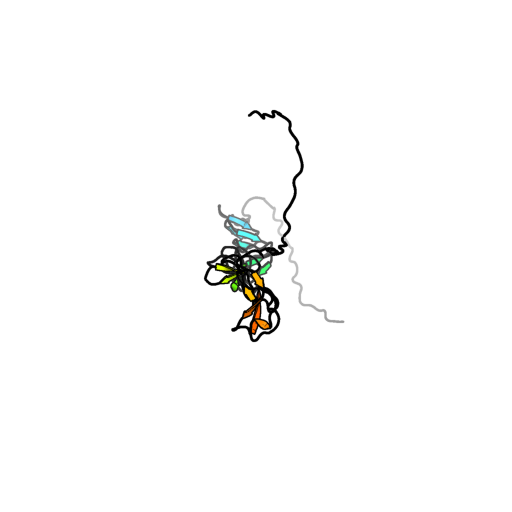A O 1
ATOM 782 N N . GLN A 1 113 ? -7.775 3.722 -7.735 1.00 90.62 113 GLN A N 1
ATOM 783 C CA . GLN A 1 113 ? -7.876 4.601 -8.904 1.00 90.62 113 GLN A CA 1
ATOM 784 C C . GLN A 1 113 ? -6.611 4.599 -9.791 1.00 90.62 113 GLN A C 1
ATOM 786 O O . GLN A 1 113 ? -6.230 5.622 -10.345 1.00 90.62 113 GLN A O 1
ATOM 791 N N . GLY A 1 114 ? -5.941 3.447 -9.915 1.00 87.00 114 GLY A N 1
ATOM 792 C CA . GLY A 1 114 ? -4.724 3.307 -10.722 1.00 87.00 114 GLY A CA 1
ATOM 793 C C . GLY A 1 114 ? -3.414 3.651 -10.007 1.00 87.00 114 GLY A C 1
ATOM 794 O O . GLY A 1 114 ? -2.357 3.414 -10.583 1.00 87.00 114 GLY A O 1
ATOM 795 N N . ALA A 1 115 ? -3.448 4.105 -8.752 1.00 90.81 115 ALA A N 1
ATOM 796 C CA . ALA A 1 115 ? -2.266 4.375 -7.935 1.00 90.81 115 ALA A CA 1
ATOM 797 C C . ALA A 1 115 ? -2.134 3.392 -6.763 1.00 90.81 115 ALA A C 1
ATOM 799 O O . ALA A 1 115 ? -3.107 2.804 -6.297 1.00 90.81 115 ALA A O 1
ATOM 800 N N . CYS A 1 116 ? -0.915 3.220 -6.265 1.00 91.44 116 CYS A N 1
ATOM 801 C CA . CYS A 1 116 ? -0.658 2.464 -5.051 1.00 91.44 116 CYS A CA 1
ATOM 802 C C . CYS A 1 116 ? -1.021 3.262 -3.802 1.00 91.44 116 CYS A C 1
ATOM 804 O O . CYS A 1 116 ? -0.469 4.338 -3.557 1.00 91.44 116 CYS A O 1
ATOM 806 N N . CYS A 1 117 ? -1.847 2.680 -2.943 1.00 89.56 117 CYS A N 1
ATOM 807 C CA . CYS A 1 117 ? -1.921 3.094 -1.556 1.00 89.56 117 CYS A CA 1
ATOM 808 C C . CYS A 1 117 ? -0.571 2.840 -0.875 1.00 89.56 117 CYS A C 1
ATOM 810 O O . CYS A 1 117 ? 0.078 1.818 -1.103 1.00 89.56 117 CYS A O 1
ATOM 812 N N . GLY A 1 118 ? -0.132 3.801 -0.057 1.00 85.56 118 GLY A N 1
ATOM 813 C CA . GLY A 1 118 ? 1.115 3.698 0.698 1.00 85.56 118 GLY A CA 1
ATOM 814 C C . GLY A 1 118 ? 1.154 2.484 1.635 1.00 85.56 118 GLY A C 1
ATOM 815 O O . GLY A 1 118 ? 0.184 1.743 1.793 1.00 85.56 118 GLY A O 1
ATOM 816 N N . GLN A 1 119 ? 2.298 2.274 2.283 1.00 85.00 119 GLN A N 1
ATOM 817 C CA . GLN A 1 119 ? 2.501 1.115 3.150 1.00 85.00 119 GLN A CA 1
ATOM 818 C C . GLN A 1 119 ? 1.431 1.023 4.253 1.00 85.00 119 GLN A C 1
ATOM 820 O O . GLN A 1 119 ? 1.131 2.010 4.918 1.00 85.00 119 GLN A O 1
ATOM 825 N N . GLY A 1 120 ? 0.864 -0.176 4.434 1.00 85.94 120 GLY A N 1
ATOM 826 C CA . GLY A 1 120 ? -0.170 -0.431 5.440 1.00 85.94 120 GLY A CA 1
ATOM 827 C C . GLY A 1 120 ? -1.520 0.217 5.132 1.00 85.94 120 GLY A C 1
ATOM 828 O O . GLY A 1 120 ? -2.292 0.435 6.055 1.00 85.94 120 GLY A O 1
ATOM 829 N N . ARG A 1 121 ? -1.804 0.563 3.871 1.00 90.38 121 ARG A N 1
ATOM 830 C CA . ARG A 1 121 ? -3.114 1.051 3.426 1.00 90.38 121 ARG A CA 1
ATOM 831 C C . ARG A 1 121 ? -3.715 0.136 2.360 1.00 90.38 121 ARG A C 1
ATOM 833 O O . ARG A 1 121 ? -2.961 -0.466 1.600 1.00 90.38 121 ARG A O 1
ATOM 840 N N . ILE A 1 122 ? -5.042 0.079 2.292 1.00 91.69 122 ILE A N 1
ATOM 841 C CA . ILE A 1 122 ? -5.851 -0.611 1.276 1.00 91.69 122 ILE A CA 1
ATOM 842 C C . ILE A 1 122 ? -6.767 0.385 0.561 1.00 91.69 122 ILE A C 1
ATOM 844 O O . ILE A 1 122 ? -7.048 1.465 1.084 1.00 91.69 122 ILE A O 1
ATOM 848 N N . CYS A 1 123 ? -7.225 0.027 -0.635 1.00 91.62 123 CYS A N 1
ATOM 849 C CA . CYS A 1 123 ? -8.236 0.779 -1.360 1.00 91.62 123 CYS A CA 1
ATOM 850 C C . CYS A 1 123 ? -9.634 0.323 -0.945 1.00 91.62 123 CYS A C 1
ATOM 852 O O . CYS A 1 123 ? -10.039 -0.806 -1.222 1.00 91.62 123 CYS A O 1
ATOM 854 N N . GLU A 1 124 ? -10.388 1.222 -0.327 1.00 89.00 124 GLU A N 1
ATOM 855 C CA . GLU A 1 124 ? -11.782 1.003 0.037 1.00 89.00 124 GLU A CA 1
ATOM 856 C C . GLU A 1 124 ? -12.595 2.212 -0.418 1.00 89.00 124 GLU A C 1
ATOM 858 O O . GLU A 1 124 ? -12.213 3.349 -0.151 1.00 89.00 124 GLU A O 1
ATOM 863 N N . ALA A 1 125 ? -13.688 1.975 -1.152 1.00 88.06 125 ALA A N 1
ATOM 864 C CA . ALA A 1 125 ? -14.542 3.035 -1.703 1.00 88.06 125 ALA A CA 1
ATOM 865 C C . ALA A 1 125 ? -13.753 4.157 -2.420 1.00 88.06 125 ALA A C 1
ATOM 867 O O . ALA A 1 125 ? -13.981 5.343 -2.185 1.00 88.06 125 ALA A O 1
ATOM 868 N N . ASP A 1 126 ? -12.799 3.766 -3.273 1.00 88.94 126 ASP A N 1
ATOM 869 C CA . ASP A 1 126 ? -11.934 4.674 -4.039 1.00 88.94 126 ASP A CA 1
ATOM 870 C C . ASP A 1 126 ? -11.023 5.583 -3.186 1.00 88.94 126 ASP A C 1
ATOM 872 O O . ASP A 1 126 ? -10.478 6.568 -3.693 1.00 88.94 126 ASP A O 1
ATOM 876 N N . GLN A 1 127 ? -10.810 5.244 -1.909 1.00 88.19 127 GLN A N 1
ATOM 877 C CA . GLN A 1 127 ? -9.921 5.953 -0.991 1.00 88.19 127 GLN A CA 1
ATOM 878 C C . GLN A 1 127 ? -8.872 5.023 -0.377 1.00 88.19 127 GLN A C 1
ATOM 880 O O . GLN A 1 127 ? -9.149 3.887 0.007 1.00 88.19 127 GLN A O 1
ATOM 885 N N . CYS A 1 128 ? -7.646 5.532 -0.236 1.00 90.12 128 CYS A N 1
ATOM 886 C CA . CYS A 1 128 ? -6.583 4.824 0.468 1.00 90.12 128 CYS A CA 1
ATOM 887 C C . CYS A 1 128 ? -6.741 4.976 1.980 1.00 90.12 128 CYS A C 1
ATOM 889 O O . CYS A 1 128 ? -6.406 6.020 2.545 1.00 90.12 128 CYS A O 1
ATOM 891 N N . VAL A 1 129 ? -7.171 3.909 2.637 1.00 89.25 129 VAL A N 1
ATOM 892 C CA . VAL A 1 129 ? -7.454 3.845 4.076 1.00 89.25 129 VAL A CA 1
ATOM 893 C C . VAL A 1 129 ? -6.488 2.874 4.766 1.00 89.25 129 VAL A C 1
ATOM 895 O O . VAL A 1 129 ? -5.950 1.994 4.107 1.00 89.25 129 VAL A O 1
ATOM 898 N N . VAL A 1 130 ? -6.215 3.010 6.073 1.00 89.31 130 VAL A N 1
ATOM 899 C CA . VAL A 1 130 ? -5.294 2.085 6.785 1.00 89.31 130 VAL A CA 1
ATOM 900 C C . VAL A 1 130 ? -5.766 0.626 6.695 1.00 89.31 130 VAL A C 1
ATOM 902 O O . VAL A 1 130 ? -6.958 0.365 6.729 1.00 89.31 130 VAL A O 1
ATOM 905 N N . ASP A 1 131 ? -4.881 -0.343 6.562 1.00 90.19 131 ASP A N 1
ATOM 906 C CA . ASP A 1 131 ? -5.246 -1.756 6.614 1.00 90.19 131 ASP A CA 1
ATOM 907 C C . ASP A 1 131 ? -5.367 -2.193 8.078 1.00 90.19 131 ASP A C 1
ATOM 909 O O . ASP A 1 131 ? -4.358 -2.400 8.751 1.00 90.19 131 ASP A O 1
ATOM 913 N N . CYS A 1 132 ? -6.600 -2.304 8.579 1.00 88.56 132 CYS A N 1
ATOM 914 C CA . CYS A 1 132 ? -6.856 -2.82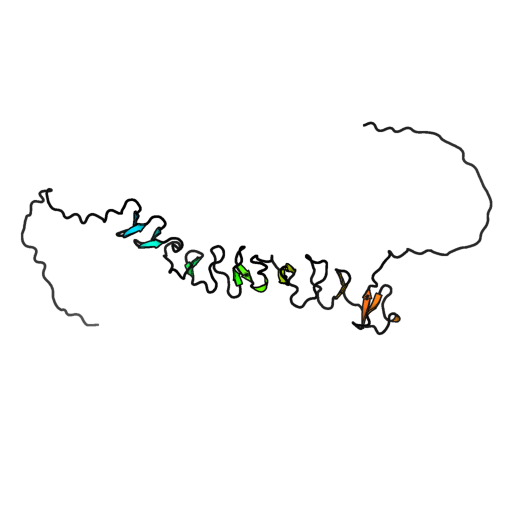7 9.921 1.00 88.56 132 CYS A CA 1
ATOM 915 C C . CYS A 1 132 ? -7.067 -4.346 9.947 1.00 88.56 132 CYS A C 1
ATOM 917 O O . CYS A 1 132 ? -7.241 -4.914 11.023 1.00 88.56 132 CYS A O 1
ATOM 919 N N . GLY A 1 133 ? -7.055 -5.035 8.801 1.00 86.38 133 GLY A N 1
ATOM 920 C CA . GLY A 1 133 ? -7.409 -6.449 8.721 1.00 86.38 133 GLY A CA 1
ATOM 921 C C . GLY A 1 133 ? -8.782 -6.728 9.340 1.00 86.38 133 GLY A C 1
ATOM 922 O O . GLY A 1 133 ? -9.812 -6.347 8.793 1.00 86.38 133 GLY A O 1
ATOM 923 N N . THR A 1 134 ? -8.795 -7.406 10.489 1.00 84.81 134 THR A N 1
ATOM 924 C CA . THR A 1 134 ? -10.015 -7.715 11.257 1.00 84.81 134 THR A CA 1
ATOM 925 C C . THR A 1 134 ? -10.309 -6.725 12.385 1.00 84.81 134 THR A C 1
ATOM 927 O O . THR A 1 134 ? -11.300 -6.899 13.089 1.00 84.81 134 THR A O 1
ATOM 930 N N . LEU A 1 135 ? -9.426 -5.755 12.619 1.00 85.31 135 LEU A N 1
ATOM 931 C CA . LEU A 1 135 ? -9.552 -4.767 13.685 1.00 85.31 135 LEU A CA 1
ATOM 932 C C . LEU A 1 135 ? -10.523 -3.649 13.299 1.00 85.31 135 LEU A C 1
ATOM 934 O O . LEU A 1 135 ? -10.696 -3.327 12.121 1.00 85.31 135 LEU A O 1
ATOM 938 N N . GLU A 1 136 ? -11.131 -3.030 14.310 1.00 85.31 136 GLU A N 1
ATOM 939 C CA . GLU A 1 136 ? -12.028 -1.900 14.100 1.00 85.31 136 GLU A CA 1
ATOM 940 C C . GLU A 1 136 ? -11.232 -0.640 13.738 1.00 85.31 136 GLU A C 1
ATOM 942 O O . GLU A 1 136 ? -10.254 -0.269 14.392 1.00 85.31 136 GLU A O 1
ATOM 947 N N . ARG A 1 137 ? -11.663 0.021 12.663 1.00 88.94 137 ARG A N 1
ATOM 948 C CA . ARG A 1 137 ? -11.099 1.277 12.179 1.00 88.94 137 ARG A CA 1
ATOM 949 C C . ARG A 1 137 ? -11.713 2.435 12.963 1.00 88.94 137 ARG A C 1
ATOM 951 O O . ARG A 1 137 ? -12.929 2.603 12.953 1.00 88.94 137 ARG A O 1
ATOM 958 N N . CYS A 1 138 ? -10.881 3.267 13.578 1.00 89.94 138 CYS A N 1
ATOM 959 C CA . CYS A 1 138 ? -11.323 4.372 14.415 1.00 89.94 138 CYS A CA 1
ATOM 960 C C . CYS A 1 138 ? -10.634 5.689 14.081 1.00 89.94 138 CYS A C 1
ATOM 962 O O . CYS A 1 138 ? -9.427 5.716 13.906 1.00 89.94 138 CYS A O 1
ATOM 964 N N . GLY A 1 139 ? -11.367 6.798 14.030 1.00 82.62 139 GLY A N 1
ATOM 965 C CA . GLY A 1 139 ? -10.783 8.120 13.781 1.00 82.62 139 GLY A CA 1
ATOM 966 C C . GLY A 1 139 ? -11.460 8.875 12.638 1.00 82.62 139 GLY A C 1
ATOM 967 O O . GLY A 1 139 ? -12.487 8.426 12.126 1.00 82.62 139 GLY A O 1
ATOM 968 N N . PRO A 1 140 ? -10.920 10.048 12.265 1.00 74.62 140 PRO A N 1
ATOM 969 C CA . PRO A 1 140 ? -11.455 10.849 11.172 1.00 74.62 140 PRO A CA 1
ATOM 970 C C . PRO A 1 140 ? -11.292 10.145 9.817 1.00 74.62 140 PRO A C 1
ATOM 972 O O . PRO A 1 140 ? -10.367 9.355 9.610 1.00 74.62 140 PRO A O 1
ATOM 975 N N . GLU A 1 141 ? -12.167 10.487 8.868 1.00 67.25 141 GLU A N 1
ATOM 976 C CA . GLU A 1 141 ? -12.034 10.066 7.471 1.00 67.25 141 GLU A CA 1
ATOM 977 C C . GLU A 1 141 ? -10.658 10.507 6.932 1.00 67.25 141 GLU A C 1
ATOM 979 O O . GLU A 1 141 ? -10.330 11.693 6.919 1.00 67.25 141 GLU A O 1
ATOM 984 N N . GLY A 1 142 ? -9.825 9.540 6.533 1.00 63.88 142 GLY A N 1
ATOM 985 C CA . GLY A 1 142 ? -8.510 9.769 5.920 1.00 63.88 142 GLY A CA 1
ATOM 986 C C . GLY A 1 142 ? -7.288 9.399 6.772 1.00 63.88 142 GLY A C 1
ATOM 987 O O . GLY A 1 142 ? -6.284 8.970 6.192 1.00 63.88 142 GLY A O 1
ATOM 988 N N . ASP A 1 143 ? -7.369 9.481 8.106 1.00 70.88 143 ASP A N 1
ATOM 989 C CA . ASP A 1 143 ? -6.315 8.982 9.013 1.00 70.88 143 ASP A CA 1
ATOM 990 C C . ASP A 1 143 ? -6.860 8.204 10.226 1.00 70.88 143 ASP A C 1
ATOM 992 O O . ASP A 1 143 ? -6.698 8.607 11.378 1.00 70.88 143 ASP A O 1
ATOM 996 N N . PRO A 1 144 ? -7.561 7.090 9.978 1.00 80.38 144 PRO A N 1
ATOM 997 C CA . PRO A 1 144 ? -8.032 6.243 11.053 1.00 80.38 144 PRO A CA 1
ATOM 998 C C . PRO A 1 144 ? -6.908 5.365 11.623 1.00 80.38 144 PRO A C 1
ATOM 1000 O O . PRO A 1 144 ? -6.059 4.863 10.888 1.00 80.38 144 PRO A O 1
ATOM 1003 N N . ILE A 1 145 ? -6.957 5.135 12.930 1.00 86.44 145 ILE A N 1
ATOM 1004 C CA . ILE A 1 145 ? -6.168 4.155 13.677 1.00 86.44 145 ILE A CA 1
ATOM 1005 C C . ILE A 1 145 ? -6.911 2.814 13.755 1.00 86.44 145 ILE A C 1
ATOM 1007 O O . ILE A 1 145 ? -8.133 2.761 13.620 1.00 86.44 145 ILE A O 1
ATOM 1011 N N . CYS A 1 146 ? -6.180 1.723 13.971 1.00 91.06 146 CYS A N 1
ATOM 1012 C CA . CYS A 1 146 ? -6.766 0.400 14.189 1.00 91.06 146 CYS A CA 1
ATOM 1013 C C . CYS A 1 146 ? -6.814 0.110 15.686 1.00 91.06 146 CYS A C 1
ATOM 1015 O O . CYS A 1 146 ? -5.777 0.150 16.345 1.00 91.06 146 CYS A O 1
ATOM 1017 N N . CYS A 1 147 ? -8.002 -0.170 16.211 1.00 90.88 147 CYS A N 1
ATOM 1018 C CA . CYS A 1 147 ? -8.174 -0.534 17.612 1.00 90.88 147 CYS A CA 1
ATOM 1019 C C . CYS A 1 147 ? -7.748 -1.981 17.843 1.00 90.88 147 CYS A C 1
ATOM 1021 O O . CYS A 1 147 ? -8.117 -2.859 17.069 1.00 90.88 147 CYS A O 1
ATOM 1023 N N . GLU A 1 148 ? -6.950 -2.237 18.877 1.00 88.31 148 GLU A N 1
ATOM 1024 C CA . GLU A 1 148 ? -6.407 -3.567 19.152 1.00 88.31 148 GLU A CA 1
ATOM 1025 C C . GLU A 1 148 ? -7.283 -4.339 20.152 1.00 88.31 148 GLU A C 1
ATOM 1027 O O . GLU A 1 148 ? -7.920 -3.771 21.034 1.00 88.31 148 GLU A O 1
ATOM 1032 N N . GLY A 1 149 ? -7.300 -5.670 20.045 1.00 86.56 149 GLY A N 1
ATOM 1033 C CA . GLY A 1 149 ? -7.963 -6.530 21.030 1.00 86.56 149 GLY A CA 1
ATOM 1034 C C . GLY A 1 149 ? -9.483 -6.341 21.095 1.00 86.56 149 GLY A C 1
ATOM 1035 O O . GLY A 1 149 ? -10.179 -6.581 20.111 1.00 86.56 149 GLY A O 1
ATOM 1036 N N . GLU A 1 150 ? -9.984 -5.987 22.280 1.00 83.12 150 GLU A N 1
ATOM 1037 C CA . GLU A 1 150 ? -11.407 -5.723 22.553 1.00 83.12 150 GLU A CA 1
ATOM 1038 C C . GLU A 1 150 ? -11.732 -4.217 22.552 1.00 83.12 150 GLU A C 1
ATOM 1040 O O . GLU A 1 150 ? -12.834 -3.828 22.944 1.00 83.12 150 GLU A O 1
ATOM 1045 N N . ASP A 1 151 ? -10.787 -3.367 22.135 1.00 89.38 151 ASP A N 1
ATOM 1046 C CA . ASP A 1 151 ? -10.984 -1.923 22.083 1.00 89.38 151 ASP A CA 1
ATOM 1047 C C . ASP A 1 151 ? -12.083 -1.546 21.086 1.00 89.38 151 ASP A C 1
ATOM 1049 O O . ASP A 1 151 ? -12.192 -2.101 19.990 1.00 89.38 151 ASP A O 1
ATOM 1053 N N . VAL A 1 152 ? -12.875 -0.544 21.457 1.00 87.75 152 VAL A N 1
ATOM 1054 C CA . VAL A 1 152 ? -13.961 -0.014 20.631 1.00 87.75 152 VAL A CA 1
ATOM 1055 C C . VAL A 1 152 ? -13.648 1.403 20.182 1.00 87.75 152 VAL A C 1
ATOM 1057 O O . VAL A 1 152 ? -13.026 2.182 20.914 1.00 87.75 152 VAL A O 1
ATOM 1060 N N . CYS A 1 153 ? -14.112 1.768 18.987 1.00 88.44 153 CYS A N 1
ATOM 1061 C CA . CYS A 1 153 ? -13.975 3.140 18.531 1.00 88.44 153 CYS A CA 1
ATOM 1062 C C . CYS A 1 153 ? -14.984 4.070 19.214 1.00 88.44 153 CYS A C 1
ATOM 1064 O O . CYS A 1 153 ? -16.171 4.081 18.883 1.00 88.44 153 CYS A O 1
ATOM 1066 N N . LEU A 1 154 ? -14.506 4.928 20.116 1.00 85.69 154 LEU A N 1
ATOM 1067 C CA . LEU A 1 154 ? -15.308 5.961 20.769 1.00 85.69 154 LEU A CA 1
ATOM 1068 C C . LEU A 1 154 ? -14.729 7.341 20.477 1.00 85.69 154 LEU A C 1
ATOM 1070 O O . LEU A 1 154 ? -13.645 7.700 20.929 1.00 85.69 154 LEU A O 1
ATOM 1074 N N . ARG A 1 155 ? -15.494 8.148 19.729 1.00 80.81 155 ARG A N 1
ATOM 1075 C CA . ARG A 1 155 ? -15.152 9.542 19.379 1.00 80.81 155 ARG A CA 1
ATOM 1076 C C . ARG A 1 155 ? -13.783 9.690 18.696 1.00 80.81 155 ARG A C 1
ATOM 1078 O O . ARG A 1 155 ? -13.082 10.673 18.912 1.00 80.81 155 ARG A O 1
ATOM 1085 N N . GLY A 1 156 ? -13.414 8.718 17.864 1.00 83.62 156 GLY A N 1
ATOM 1086 C CA . GLY A 1 156 ? -12.147 8.731 17.134 1.00 83.62 156 GLY A CA 1
ATOM 1087 C C . GLY A 1 156 ? -10.929 8.303 17.956 1.00 83.62 156 GLY A C 1
ATOM 1088 O O . GLY A 1 156 ? -9.810 8.464 17.480 1.00 83.62 156 GLY A O 1
ATOM 1089 N N . ALA A 1 157 ? -11.136 7.755 19.155 1.00 85.62 157 ALA A N 1
ATOM 1090 C CA . ALA A 1 157 ? -10.104 7.100 19.946 1.00 85.62 157 ALA A CA 1
ATOM 1091 C C . ALA A 1 157 ? -10.485 5.640 20.219 1.00 85.62 157 ALA A C 1
ATOM 1093 O O . ALA A 1 157 ? -11.657 5.324 20.434 1.00 85.62 157 ALA A O 1
ATOM 1094 N N . CYS A 1 158 ? -9.485 4.763 20.227 1.00 90.19 158 CYS A N 1
ATOM 1095 C CA . CYS A 1 158 ? -9.645 3.391 20.687 1.00 90.19 158 CYS A CA 1
ATOM 1096 C C . CYS A 1 158 ? -9.711 3.384 22.209 1.00 90.19 158 CYS A C 1
ATOM 1098 O O . CYS A 1 158 ? -8.856 3.967 22.879 1.00 90.19 158 CYS A O 1
ATOM 1100 N N . VAL A 1 159 ? -10.761 2.775 22.739 1.00 89.88 159 VAL A N 1
ATOM 1101 C CA . VAL A 1 159 ? -11.034 2.735 24.169 1.00 89.88 159 VAL A CA 1
ATOM 1102 C C . VAL A 1 159 ? -11.276 1.294 24.569 1.00 89.88 159 VAL A C 1
ATOM 1104 O O . VAL A 1 159 ? -12.153 0.640 24.008 1.00 89.88 159 VAL A O 1
ATOM 1107 N N . THR A 1 160 ? -10.544 0.829 25.576 1.00 91.25 160 THR A N 1
ATOM 1108 C CA . THR A 1 160 ? -10.766 -0.483 26.181 1.00 91.25 160 THR A CA 1
ATOM 1109 C C . THR A 1 160 ? -12.055 -0.460 27.004 1.00 91.25 160 THR A C 1
ATOM 1111 O O . THR A 1 160 ? -12.159 0.345 27.936 1.00 91.25 160 THR A O 1
ATOM 1114 N N . PRO A 1 161 ? -13.051 -1.309 26.692 1.00 90.62 161 PRO A N 1
ATOM 1115 C CA . PRO A 1 161 ? -14.234 -1.449 27.527 1.00 90.62 161 PRO A CA 1
ATOM 1116 C C . PRO A 1 161 ? -13.859 -1.924 28.935 1.00 90.62 161 PRO A C 1
ATOM 1118 O O . PRO A 1 161 ? -12.979 -2.768 29.102 1.00 90.62 161 PRO A O 1
ATOM 1121 N N . GLY A 1 162 ? -14.545 -1.390 29.942 1.00 91.06 162 GLY A N 1
ATOM 1122 C CA . GLY A 1 162 ? -14.422 -1.824 31.328 1.00 91.06 162 GLY A CA 1
ATOM 1123 C C . GLY A 1 162 ? -15.168 -3.130 31.607 1.00 91.06 162 GLY A C 1
ATOM 1124 O O . GLY A 1 162 ? -15.500 -3.906 30.706 1.00 91.06 162 GLY A O 1
ATOM 1125 N N . ASP A 1 163 ? -15.459 -3.359 32.885 1.00 94.00 163 ASP A N 1
ATOM 1126 C CA . ASP A 1 163 ? -16.150 -4.561 33.344 1.00 94.00 163 ASP A CA 1
ATOM 1127 C C . ASP A 1 163 ? -17.542 -4.745 32.696 1.00 94.00 163 ASP A C 1
ATOM 1129 O O . ASP A 1 163 ? -18.188 -3.778 32.269 1.00 94.00 163 ASP A O 1
ATOM 1133 N N . PRO A 1 164 ? -18.031 -5.998 32.587 1.00 94.31 164 PRO A N 1
ATOM 1134 C CA . PRO A 1 164 ? -19.403 -6.258 32.178 1.00 94.31 164 PRO A CA 1
ATOM 1135 C C . PRO A 1 164 ? -20.397 -5.595 33.127 1.00 94.31 164 PRO A C 1
ATOM 1137 O O . PRO A 1 164 ? -20.257 -5.666 34.346 1.00 94.31 164 PRO A O 1
ATOM 1140 N N . CYS A 1 165 ? -21.457 -5.039 32.559 1.00 96.31 165 CYS A N 1
ATOM 1141 C CA . CYS A 1 165 ? -22.496 -4.350 33.305 1.00 96.31 165 CYS A CA 1
ATOM 1142 C C . CYS A 1 165 ? -23.879 -4.740 32.789 1.00 96.31 165 CYS A C 1
ATOM 1144 O O . CYS A 1 165 ? -24.058 -5.153 31.641 1.00 96.31 165 CYS A O 1
ATOM 1146 N N . ARG A 1 166 ? -24.874 -4.604 33.664 1.00 95.62 166 ARG A N 1
ATOM 1147 C CA . ARG A 1 166 ? -26.294 -4.670 33.295 1.00 95.62 166 ARG A CA 1
ATOM 1148 C C . ARG A 1 166 ? -26.952 -3.290 33.309 1.00 95.62 166 ARG A C 1
ATOM 1150 O O . ARG A 1 166 ? -27.892 -3.073 32.556 1.00 95.62 166 ARG A O 1
ATOM 1157 N N . ASP A 1 167 ? -26.437 -2.403 34.156 1.00 94.94 167 ASP A N 1
ATOM 1158 C CA . ASP A 1 167 ? -26.940 -1.064 34.456 1.00 94.94 167 ASP A CA 1
ATOM 1159 C C . ASP A 1 167 ? -25.752 -0.199 34.942 1.00 94.94 167 ASP A C 1
ATOM 1161 O O . ASP A 1 167 ? -24.722 -0.752 35.348 1.00 94.94 167 ASP A O 1
ATOM 1165 N N . ASP A 1 168 ? -25.893 1.130 34.940 1.00 92.06 168 ASP A N 1
ATOM 1166 C CA . ASP A 1 168 ? -24.813 2.093 35.241 1.00 92.06 168 ASP A CA 1
ATOM 1167 C C . ASP A 1 168 ? -24.219 1.976 36.655 1.00 92.06 168 ASP A C 1
ATOM 1169 O O . ASP A 1 168 ? -23.053 2.296 36.864 1.00 92.06 168 ASP A O 1
ATOM 1173 N N . ASP A 1 169 ? -24.980 1.467 37.627 1.00 94.00 169 ASP A N 1
ATOM 1174 C CA . ASP A 1 169 ? -24.534 1.338 39.024 1.00 94.00 169 ASP A CA 1
ATOM 1175 C C . ASP A 1 169 ? -23.369 0.343 39.213 1.00 94.00 169 ASP A C 1
ATOM 1177 O O . ASP A 1 169 ? -22.743 0.303 40.273 1.00 94.00 169 ASP A O 1
ATOM 1181 N N . GLN A 1 170 ? -23.100 -0.501 38.210 1.00 95.12 170 GLN A N 1
ATOM 1182 C CA . GLN A 1 170 ? -22.001 -1.478 38.210 1.00 95.12 170 GLN A CA 1
ATOM 1183 C C . GLN A 1 170 ? -20.69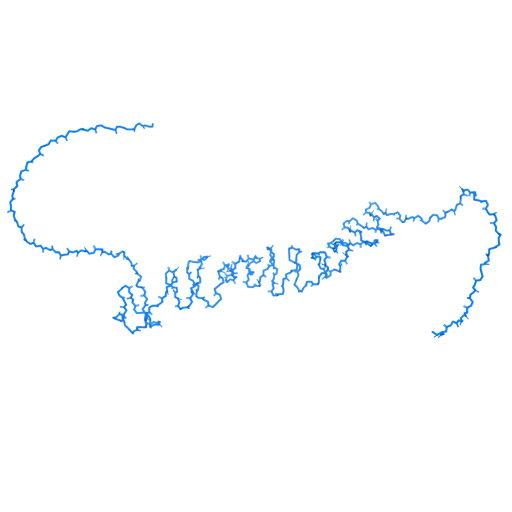7 -0.915 37.637 1.00 95.12 170 GLN A C 1
ATOM 1185 O O . GLN A 1 170 ? -19.681 -1.606 37.651 1.00 95.12 170 GLN A O 1
ATOM 1190 N N . CYS A 1 171 ? -20.735 0.309 37.122 1.00 94.19 171 CYS A N 1
ATOM 1191 C CA . CYS A 1 171 ? -19.633 0.926 36.415 1.00 94.19 171 CYS A CA 1
ATOM 1192 C C . CYS A 1 171 ? -18.825 1.863 37.323 1.00 94.19 171 CYS A C 1
ATOM 1194 O O . CYS A 1 171 ? -19.346 2.457 38.269 1.00 94.19 171 CYS A O 1
ATOM 1196 N N . GLU A 1 172 ? -17.523 1.988 37.051 1.00 92.31 172 GLU A N 1
ATOM 1197 C CA . GLU A 1 172 ? -16.660 2.915 37.784 1.00 92.31 172 GLU A CA 1
ATOM 1198 C C . GLU A 1 172 ? -17.088 4.376 37.542 1.00 92.31 172 GLU A C 1
ATOM 1200 O O . GLU A 1 172 ? -17.609 4.704 36.468 1.00 92.31 172 GLU A O 1
ATOM 1205 N N . PRO A 1 173 ? -16.858 5.290 38.505 1.00 89.56 173 PRO A N 1
ATOM 1206 C CA . PRO A 1 173 ? -17.167 6.705 38.327 1.00 89.56 173 PRO A CA 1
ATOM 1207 C C . PRO A 1 173 ? -16.519 7.264 37.053 1.00 89.56 173 PRO A C 1
ATOM 1209 O O . PRO A 1 173 ? -15.314 7.128 36.858 1.00 89.56 173 PRO A O 1
ATOM 1212 N N . GLY A 1 174 ? -17.316 7.911 36.199 1.00 86.88 174 GLY A N 1
ATOM 1213 C CA . GLY A 1 174 ? -16.864 8.391 34.885 1.00 86.88 174 GLY A CA 1
ATOM 1214 C C . GLY A 1 174 ? -17.086 7.398 33.738 1.00 86.88 174 GLY A C 1
ATOM 1215 O O . GLY A 1 174 ? -16.696 7.681 32.606 1.00 86.88 174 GLY A O 1
ATOM 1216 N N . THR A 1 175 ? -17.754 6.267 33.987 1.00 92.50 175 THR A N 1
ATOM 1217 C CA . THR A 1 175 ? -18.186 5.308 32.957 1.00 92.50 175 THR A CA 1
ATOM 1218 C C . THR A 1 175 ? -19.708 5.066 33.004 1.00 92.50 175 THR A C 1
ATOM 1220 O O . THR A 1 175 ? -20.348 5.325 34.020 1.00 92.50 175 THR A O 1
ATOM 1223 N N . THR A 1 176 ? -20.308 4.636 31.891 1.00 93.06 176 THR A N 1
ATOM 1224 C CA . THR A 1 176 ? -21.739 4.301 31.726 1.00 93.06 176 THR A CA 1
ATOM 1225 C C . THR A 1 176 ? -21.877 2.936 31.060 1.00 93.06 176 THR A C 1
ATOM 1227 O O . THR A 1 176 ? -20.999 2.522 30.299 1.00 93.06 176 THR A O 1
ATOM 1230 N N . CYS A 1 177 ? -22.956 2.216 31.356 1.00 94.62 177 CYS A N 1
ATOM 1231 C CA . CYS A 1 177 ? -23.206 0.896 30.803 1.00 94.62 177 CYS A CA 1
ATOM 1232 C C . CYS A 1 177 ? -23.782 0.990 29.383 1.00 94.62 177 CYS A C 1
ATOM 1234 O O . CYS A 1 177 ? -24.912 1.437 29.192 1.00 94.62 177 CYS A O 1
ATOM 1236 N N . ASP A 1 178 ? -23.029 0.530 28.380 1.00 91.94 178 ASP A N 1
ATOM 1237 C CA . ASP A 1 178 ? -23.521 0.445 27.002 1.00 91.94 178 ASP A CA 1
ATOM 1238 C C . ASP A 1 178 ? -24.484 -0.745 26.867 1.00 91.94 178 ASP A C 1
ATOM 1240 O O . ASP A 1 178 ? -24.059 -1.889 27.057 1.00 91.94 178 ASP A O 1
ATOM 1244 N N . PRO A 1 179 ? -25.773 -0.530 26.548 1.00 89.69 179 PRO A N 1
ATOM 1245 C CA . PRO A 1 179 ? -26.761 -1.607 26.534 1.00 89.69 179 PRO A CA 1
ATOM 1246 C C . PRO A 1 179 ? -26.530 -2.610 25.398 1.00 89.69 179 PRO A C 1
ATOM 1248 O O . PRO A 1 179 ? -26.900 -3.777 25.535 1.00 89.69 179 PRO A O 1
ATOM 1251 N N . ASP A 1 180 ? -25.911 -2.173 24.298 1.00 89.62 180 ASP A N 1
ATOM 1252 C CA . ASP A 1 180 ? -25.618 -3.023 23.144 1.00 89.62 180 ASP A CA 1
ATOM 1253 C C . ASP A 1 180 ? -24.432 -3.957 23.420 1.00 89.62 180 ASP A C 1
ATOM 1255 O O . ASP A 1 180 ? -24.446 -5.121 23.016 1.00 89.62 180 ASP A O 1
ATOM 1259 N N . ARG A 1 181 ? -23.413 -3.471 24.139 1.00 87.69 181 ARG A N 1
ATOM 1260 C CA . ARG A 1 181 ? -22.187 -4.229 24.445 1.00 87.69 181 ARG A CA 1
ATOM 1261 C C . ARG A 1 181 ? -22.190 -4.882 25.822 1.00 87.69 181 ARG A C 1
ATOM 1263 O O . ARG A 1 181 ? -21.388 -5.783 26.046 1.00 87.69 181 ARG A O 1
ATOM 1270 N N . GLN A 1 182 ? -23.064 -4.453 26.732 1.00 94.56 182 GLN A N 1
ATOM 1271 C CA . GLN A 1 182 ? -23.094 -4.880 28.137 1.00 94.56 182 GLN A CA 1
ATOM 1272 C C . GLN A 1 182 ? -21.734 -4.703 28.834 1.00 94.56 182 GLN A C 1
ATOM 1274 O O . GLN A 1 182 ? -21.281 -5.568 29.588 1.00 94.56 182 GLN A O 1
ATOM 1279 N N . ARG A 1 183 ? -21.055 -3.586 28.546 1.00 94.19 183 ARG A N 1
ATOM 1280 C CA . ARG A 1 183 ? -19.745 -3.205 29.097 1.00 94.19 183 ARG A CA 1
ATOM 1281 C C . ARG A 1 183 ? -19.766 -1.747 29.541 1.00 94.19 183 ARG A C 1
ATOM 1283 O O . ARG A 1 183 ? -20.423 -0.921 28.905 1.00 94.19 183 ARG A O 1
ATOM 1290 N N . CYS A 1 184 ? -19.015 -1.428 30.590 1.00 94.25 184 CYS A N 1
ATOM 1291 C CA . CYS A 1 184 ? -18.817 -0.048 31.018 1.00 94.25 184 CYS A CA 1
ATOM 1292 C C . CYS A 1 184 ? -17.911 0.693 30.026 1.00 94.25 184 CYS A C 1
ATOM 1294 O O . CYS A 1 184 ? -16.798 0.253 29.746 1.00 94.25 184 CYS A O 1
ATOM 1296 N N . LEU A 1 185 ? -18.371 1.822 29.497 1.00 92.38 185 LEU A N 1
ATOM 1297 C CA . LEU A 1 185 ? -17.610 2.692 28.601 1.00 92.38 185 LEU A CA 1
ATOM 1298 C C . LEU A 1 185 ? -17.424 4.061 29.256 1.00 92.38 185 LEU A C 1
ATOM 1300 O O . LEU A 1 185 ? -18.331 4.515 29.951 1.00 92.38 185 LEU A O 1
ATOM 1304 N N . PRO A 1 186 ? -16.295 4.757 29.044 1.00 89.88 186 PRO A N 1
ATOM 1305 C CA . PRO A 1 186 ? -16.131 6.117 29.535 1.00 89.88 186 PRO A CA 1
ATOM 1306 C C . PRO A 1 186 ? -17.255 7.002 29.011 1.00 89.88 186 PRO A C 1
ATOM 1308 O O . PRO A 1 186 ? -17.547 7.030 27.810 1.00 89.88 186 PRO A O 1
ATOM 1311 N N . VAL A 1 187 ? -17.890 7.725 29.932 1.00 85.56 187 VAL A N 1
ATOM 1312 C CA . VAL A 1 187 ? -18.881 8.730 29.568 1.00 85.56 187 VAL A CA 1
ATOM 1313 C C . VAL A 1 187 ? -18.148 9.754 28.715 1.00 85.56 187 VAL A C 1
ATOM 1315 O O . VAL A 1 187 ? -17.010 10.124 29.005 1.00 85.56 187 VAL A O 1
ATOM 1318 N N . ALA A 1 188 ? -18.758 10.193 27.617 1.00 65.94 188 ALA A N 1
ATOM 1319 C CA . ALA A 1 188 ? -18.202 11.293 26.854 1.00 65.94 188 ALA A CA 1
ATOM 1320 C C . ALA A 1 188 ? -18.219 12.537 27.750 1.00 65.94 188 ALA A C 1
ATOM 1322 O O . ALA A 1 188 ? -19.234 13.227 27.813 1.00 65.94 188 ALA A O 1
ATOM 1323 N N . ASP A 1 189 ? -17.122 12.798 28.466 1.00 57.41 189 ASP A N 1
ATOM 1324 C CA . ASP A 1 189 ? -16.964 14.012 29.253 1.00 57.41 189 ASP A CA 1
ATOM 1325 C C . ASP A 1 189 ? -17.196 15.202 28.321 1.00 57.41 189 ASP A C 1
ATOM 1327 O O . ASP A 1 189 ? -16.391 15.510 27.437 1.00 57.41 189 ASP A O 1
ATOM 1331 N N . GLY A 1 190 ? -18.352 15.837 28.489 1.00 50.66 190 GLY A N 1
ATOM 1332 C CA . GLY A 1 190 ? -18.678 17.132 27.913 1.00 50.66 190 GLY A CA 1
ATOM 1333 C C . GLY A 1 190 ? -18.138 18.290 28.752 1.00 50.66 190 GLY A C 1
ATOM 1334 O O . GLY A 1 190 ? -18.473 19.437 28.478 1.00 50.66 190 GLY A O 1
ATOM 1335 N N . GLY A 1 191 ? -17.326 18.033 29.775 1.00 44.72 191 GLY A N 1
ATOM 1336 C CA . GLY A 1 191 ? -16.816 19.079 30.645 1.00 44.72 191 GLY A CA 1
ATOM 1337 C C . GLY A 1 191 ? -15.700 18.558 31.525 1.00 44.72 191 GLY A C 1
ATOM 1338 O O . GLY A 1 191 ? -15.794 17.475 32.087 1.00 44.72 191 GLY A O 1
ATOM 1339 N N . THR A 1 192 ? -14.641 19.351 31.630 1.00 38.03 192 THR A N 1
ATOM 1340 C CA . THR A 1 192 ? -13.646 19.264 32.698 1.00 38.03 192 THR A CA 1
ATOM 1341 C C . THR A 1 192 ? -14.301 18.927 34.040 1.00 38.03 192 THR A C 1
ATOM 1343 O O . THR A 1 192 ? -15.335 19.528 34.343 1.00 38.03 192 THR A O 1
ATOM 1346 N N . PRO A 1 193 ? -13.707 18.046 34.866 1.00 47.41 193 PRO A N 1
ATOM 1347 C CA . PRO A 1 193 ? -14.168 17.851 36.230 1.00 47.41 193 PRO A CA 1
ATOM 1348 C C . PRO A 1 193 ? -14.076 19.196 36.950 1.00 47.41 193 PRO A C 1
ATOM 1350 O O . PRO A 1 193 ? -12.985 19.715 37.191 1.00 47.41 193 PRO A O 1
ATOM 1353 N N . ASP A 1 194 ? -15.238 19.787 37.221 1.00 42.97 194 ASP A N 1
ATOM 1354 C CA . ASP A 1 194 ? -15.378 20.966 38.058 1.00 42.97 194 ASP A CA 1
ATOM 1355 C C . ASP A 1 194 ? -14.813 20.580 39.426 1.00 42.97 194 ASP A C 1
ATOM 1357 O O . ASP A 1 194 ? -15.380 19.772 40.170 1.00 42.97 194 ASP A O 1
ATOM 1361 N N . ALA A 1 195 ? -13.599 21.051 39.692 1.00 51.81 195 ALA A N 1
ATOM 1362 C CA . ALA A 1 195 ? -12.918 20.832 40.945 1.00 51.81 195 ALA A CA 1
ATOM 1363 C C . ALA A 1 195 ? -13.724 21.528 42.042 1.00 51.81 195 ALA A C 1
ATOM 1365 O O . ALA A 1 195 ? -13.571 22.722 42.266 1.00 51.81 195 ALA A O 1
ATOM 1366 N N . GLY A 1 196 ? -14.584 20.754 42.703 1.00 45.91 196 GLY A N 1
ATOM 1367 C CA . GLY A 1 196 ? -15.069 20.976 44.057 1.00 45.91 196 GLY A CA 1
ATOM 1368 C C . GLY A 1 196 ? -15.405 22.423 44.399 1.00 45.91 196 GLY A C 1
ATOM 1369 O O . GLY A 1 196 ? -14.614 23.115 45.042 1.00 45.91 196 GLY A O 1
ATOM 1370 N N . SER A 1 197 ? -16.648 22.813 44.122 1.00 46.97 197 SER A N 1
ATOM 1371 C CA . SER A 1 197 ? -17.354 23.732 45.014 1.00 46.97 197 SER A CA 1
ATOM 1372 C C . SER A 1 197 ? -17.427 23.072 46.393 1.00 46.97 197 SER A C 1
ATOM 1374 O O . SER A 1 197 ? -18.310 22.269 46.684 1.00 46.97 197 SER A O 1
ATOM 1376 N N . ALA A 1 198 ? -16.421 23.338 47.222 1.00 54.09 198 ALA A N 1
ATOM 1377 C CA . ALA A 1 198 ? -16.443 23.013 48.632 1.00 54.09 198 ALA A CA 1
ATOM 1378 C C . ALA A 1 198 ? -17.376 24.013 49.326 1.00 54.09 198 ALA A C 1
ATOM 1380 O O . ALA A 1 198 ? -16.947 25.063 49.801 1.00 54.09 198 ALA A O 1
ATOM 1381 N N . ASP A 1 199 ? -18.665 23.677 49.368 1.00 52.03 199 ASP A N 1
ATOM 1382 C CA . ASP A 1 199 ? -19.619 24.236 50.321 1.00 52.03 199 ASP A CA 1
ATOM 1383 C C . ASP A 1 199 ? -19.173 23.856 51.740 1.00 52.03 199 ASP A C 1
ATOM 1385 O O . ASP A 1 199 ? -19.489 22.794 52.276 1.00 52.03 199 ASP A O 1
ATOM 1389 N N . GLY A 1 200 ? -18.370 24.734 52.333 1.00 47.97 200 GLY A N 1
ATOM 1390 C CA . GLY A 1 200 ? -17.903 24.653 53.708 1.00 47.97 200 GLY A CA 1
ATOM 1391 C C . GLY A 1 200 ? -18.009 26.016 54.374 1.00 47.97 200 GLY A C 1
ATOM 1392 O O . GLY A 1 200 ? -16.996 26.648 54.659 1.00 47.97 200 GLY A O 1
ATOM 1393 N N . GLY A 1 201 ? -19.239 26.480 54.610 1.00 49.09 201 GLY A N 1
ATOM 1394 C CA . GLY A 1 201 ? -19.484 27.570 55.552 1.00 49.09 201 GLY A CA 1
ATOM 1395 C C . GLY A 1 201 ? -19.035 27.174 56.963 1.00 49.09 201 GLY A C 1
ATOM 1396 O O . GLY A 1 201 ? -19.203 26.024 57.377 1.00 49.09 201 GLY A O 1
ATOM 1397 N N . PRO A 1 202 ? -18.459 28.122 57.714 1.00 54.03 202 PRO A N 1
ATOM 1398 C CA . PRO A 1 202 ? -19.107 28.431 58.984 1.00 54.03 202 PRO A CA 1
ATOM 1399 C C . PRO A 1 202 ? -19.243 29.935 59.258 1.00 54.03 202 PRO A C 1
ATOM 1401 O O . PRO A 1 202 ? -18.373 30.747 58.945 1.00 54.03 202 PRO A O 1
ATOM 1404 N N . ASP A 1 203 ? -20.362 30.263 59.900 1.00 55.81 203 ASP A N 1
ATOM 1405 C CA . ASP A 1 203 ? -20.662 31.515 60.583 1.00 55.81 203 ASP A CA 1
ATOM 1406 C C . ASP A 1 203 ? -19.524 31.997 61.502 1.00 55.81 203 ASP A C 1
ATOM 1408 O O . ASP A 1 203 ? -19.003 31.241 62.325 1.00 55.81 203 ASP A O 1
ATOM 1412 N N . GLY A 1 204 ? -19.198 33.292 61.431 1.00 47.00 204 GLY A N 1
ATOM 1413 C CA . GLY A 1 204 ? -18.278 33.933 62.373 1.00 47.00 204 GLY A CA 1
ATOM 1414 C C . GLY A 1 204 ? -17.949 35.383 62.023 1.00 47.00 204 GLY A C 1
ATOM 1415 O O . GLY A 1 204 ? -16.938 35.657 61.387 1.00 47.00 204 GLY A O 1
ATOM 1416 N N . GLY A 1 205 ? -18.809 36.314 62.446 1.00 47.84 205 GLY A N 1
ATOM 1417 C CA . GLY A 1 205 ? -18.550 37.761 62.432 1.00 47.84 205 GLY A CA 1
ATOM 1418 C C . GLY A 1 205 ? -17.450 38.231 63.418 1.00 47.84 205 GLY A C 1
ATOM 1419 O O . GLY A 1 205 ? -16.865 37.409 64.118 1.00 47.84 205 GLY A O 1
ATOM 1420 N N . PRO A 1 206 ? -17.189 39.556 63.495 1.00 67.50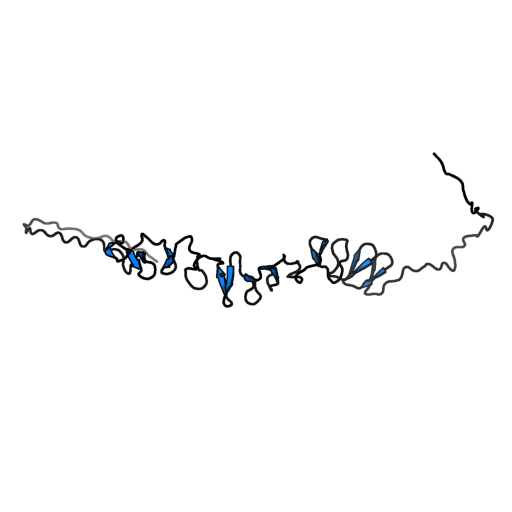 206 PRO A N 1
ATOM 1421 C CA . PRO A 1 206 ? -15.849 40.176 63.447 1.00 67.50 206 PRO A CA 1
ATOM 1422 C C . PRO A 1 206 ? -15.313 40.626 64.835 1.00 67.50 206 PRO A C 1
ATOM 1424 O O . PRO A 1 206 ? -15.969 40.351 65.843 1.00 67.50 206 PRO A O 1
ATOM 1427 N N . PRO A 1 207 ? -14.130 41.285 64.943 1.00 57.31 207 PRO A N 1
ATOM 1428 C CA . PRO A 1 207 ? -14.051 42.744 64.731 1.00 57.31 207 PRO A CA 1
ATOM 1429 C C . PRO A 1 207 ? -12.744 43.279 64.091 1.00 57.31 207 PRO A C 1
ATOM 1431 O O . PRO A 1 207 ? -11.743 42.586 63.930 1.00 57.31 207 PRO A O 1
ATOM 1434 N N . ASP A 1 208 ? -12.828 44.563 63.747 1.00 55.16 208 ASP A N 1
ATOM 1435 C CA . ASP A 1 208 ? -11.860 45.528 63.216 1.00 55.16 208 ASP A CA 1
ATOM 1436 C C . ASP A 1 208 ? -10.395 45.444 63.692 1.00 55.16 208 ASP A C 1
ATOM 1438 O O . ASP A 1 208 ? -10.137 45.248 64.877 1.00 55.16 208 ASP A O 1
ATOM 1442 N N . ALA A 1 209 ? -9.454 45.804 62.801 1.00 50.53 209 ALA A N 1
ATOM 1443 C CA . ALA A 1 209 ? -8.358 46.743 63.103 1.00 50.53 209 ALA A CA 1
ATOM 1444 C C . ALA A 1 209 ? -7.508 47.103 61.861 1.00 50.53 209 ALA A C 1
ATOM 1446 O O . ALA A 1 209 ? -6.855 46.247 61.279 1.00 50.53 209 ALA A O 1
ATOM 1447 N N . GLY A 1 210 ? -7.418 48.407 61.571 1.00 48.00 210 GLY A N 1
ATOM 1448 C CA . GLY A 1 210 ? -6.123 49.073 61.369 1.00 48.00 210 GLY A CA 1
ATOM 1449 C C . GLY A 1 210 ? -5.504 49.108 59.966 1.00 48.00 210 GLY A C 1
ATOM 1450 O O . GLY A 1 210 ? -4.807 48.187 59.574 1.00 48.00 210 GLY A O 1
ATOM 1451 N N . GLY A 1 211 ? -5.657 50.261 59.303 1.00 46.69 211 GLY A N 1
ATOM 1452 C CA . GLY A 1 211 ? -4.556 51.188 58.981 1.00 46.69 211 GLY A CA 1
ATOM 1453 C C . GLY A 1 211 ? -3.414 50.736 58.060 1.00 46.69 211 GLY A C 1
ATOM 1454 O O . GLY A 1 211 ? -2.710 49.773 58.339 1.00 46.69 211 GLY A O 1
ATOM 1455 N N . GLY A 1 212 ? -3.125 51.548 57.038 1.00 53.34 212 GLY A N 1
ATOM 1456 C CA . GLY A 1 212 ? -1.865 51.455 56.302 1.00 53.34 212 GLY A CA 1
ATOM 1457 C C . GLY A 1 212 ? -1.851 52.218 54.985 1.00 53.34 212 GLY A C 1
ATOM 1458 O O . GLY A 1 212 ? -2.075 51.640 53.929 1.00 53.34 212 GLY A O 1
ATOM 1459 N N . ASP A 1 213 ? -1.584 53.515 55.070 1.00 51.91 213 ASP A N 1
ATOM 1460 C CA . ASP A 1 213 ? -1.287 54.428 53.970 1.00 51.91 213 ASP A CA 1
ATOM 1461 C C . ASP A 1 213 ? -0.033 54.025 53.165 1.00 51.91 213 ASP A C 1
ATOM 1463 O O . ASP A 1 213 ? 0.952 53.554 53.734 1.00 51.91 213 ASP A O 1
ATOM 1467 N N . GLY A 1 214 ? -0.001 54.385 51.875 1.00 51.53 214 GLY A N 1
ATOM 1468 C CA . GLY A 1 214 ? 1.224 54.936 51.281 1.00 51.53 214 GLY A CA 1
ATOM 1469 C C . GLY A 1 214 ? 1.738 54.339 49.964 1.00 51.53 214 GLY A C 1
ATOM 1470 O O . GLY A 1 214 ? 1.967 53.143 49.847 1.00 51.53 214 GLY A O 1
ATOM 1471 N N . GLY A 1 215 ? 2.061 55.252 49.036 1.00 52.19 215 GLY A N 1
ATOM 1472 C CA . GLY A 1 215 ? 3.157 55.118 48.060 1.00 52.19 215 GLY A CA 1
ATOM 1473 C C . GLY A 1 215 ? 2.734 54.668 46.658 1.00 52.19 215 GLY A C 1
ATOM 1474 O O . GLY A 1 215 ? 2.487 53.494 46.447 1.00 52.19 215 GLY A O 1
ATOM 1475 N N . LEU A 1 216 ? 2.494 55.559 45.689 1.00 55.34 216 LEU A N 1
ATOM 1476 C CA . LEU A 1 216 ? 3.474 56.320 44.885 1.00 55.34 216 LEU A CA 1
ATOM 1477 C C . LEU A 1 216 ? 4.357 55.451 43.965 1.00 55.34 216 LEU A C 1
ATOM 1479 O O . LEU A 1 216 ? 5.273 54.783 44.425 1.00 55.34 216 LEU A O 1
ATOM 1483 N N . SER A 1 217 ? 4.084 55.607 42.665 1.00 52.59 217 SER A N 1
ATOM 1484 C CA . SER A 1 217 ? 5.014 55.770 41.534 1.00 52.59 217 SER A CA 1
ATOM 1485 C C . SER A 1 217 ? 6.134 54.752 41.285 1.00 52.59 217 SER A C 1
ATOM 1487 O O . SER A 1 217 ? 7.075 54.658 42.064 1.00 52.59 217 SER A O 1
ATOM 1489 N N . ALA A 1 218 ? 6.149 54.187 40.071 1.00 55.38 218 ALA A N 1
ATOM 1490 C CA . ALA A 1 218 ? 7.314 54.284 39.185 1.00 55.38 218 ALA A CA 1
ATOM 1491 C C . ALA A 1 218 ? 6.965 53.934 37.727 1.00 55.38 218 ALA A C 1
ATOM 1493 O O . ALA A 1 218 ? 6.368 52.902 37.429 1.00 55.38 218 ALA A O 1
ATOM 1494 N N . ASP A 1 219 ? 7.393 54.850 36.867 1.00 54.66 219 ASP A N 1
ATOM 1495 C CA . ASP A 1 219 ? 7.680 54.794 35.441 1.00 54.66 219 ASP A CA 1
ATOM 1496 C C . ASP A 1 219 ? 8.280 53.482 34.908 1.00 54.66 219 ASP A C 1
ATOM 1498 O O . ASP A 1 219 ? 9.036 52.784 35.583 1.00 54.66 219 ASP A O 1
ATOM 1502 N N . GLY A 1 220 ? 8.056 53.234 33.616 1.00 54.97 220 GLY A N 1
ATOM 1503 C CA . GLY A 1 220 ? 8.810 52.241 32.857 1.00 54.97 220 GLY A CA 1
ATOM 1504 C C . GLY A 1 220 ? 8.328 52.120 31.419 1.00 54.97 220 GLY A C 1
ATOM 1505 O O . GLY A 1 220 ? 7.661 51.149 31.075 1.00 54.97 220 GLY A O 1
ATOM 1506 N N . GLY A 1 221 ? 8.640 53.123 30.596 1.00 53.75 221 GLY A N 1
ATOM 1507 C CA . GLY A 1 221 ? 8.431 53.078 29.152 1.00 53.75 221 GLY A CA 1
ATOM 1508 C C . GLY A 1 221 ? 9.236 51.972 28.466 1.00 53.75 221 GLY A C 1
ATOM 1509 O O . GLY A 1 221 ? 10.243 51.483 28.986 1.00 53.75 221 GLY A O 1
ATOM 1510 N N . ARG A 1 222 ? 8.788 51.594 27.269 1.00 61.06 222 ARG A N 1
ATOM 1511 C CA . ARG A 1 222 ? 9.626 50.901 26.297 1.00 61.06 222 ARG A CA 1
ATOM 1512 C C . ARG A 1 222 ? 9.214 51.340 24.899 1.00 61.06 222 ARG A C 1
ATOM 1514 O O . ARG A 1 222 ? 8.088 51.096 24.477 1.00 61.06 222 ARG A O 1
ATOM 1521 N N . ASP A 1 223 ? 10.138 52.069 24.299 1.00 61.41 223 ASP A N 1
ATOM 1522 C CA . ASP A 1 223 ? 10.143 52.625 22.956 1.00 61.41 223 ASP A CA 1
ATOM 1523 C C . ASP A 1 223 ? 10.042 51.553 21.854 1.00 61.41 223 ASP A C 1
ATOM 1525 O O . ASP A 1 223 ? 10.373 50.383 22.084 1.00 61.41 223 ASP A O 1
ATOM 1529 N N . ASP A 1 224 ? 9.578 52.028 20.691 1.00 67.19 224 ASP A N 1
ATOM 1530 C CA . ASP A 1 224 ? 9.576 51.437 19.340 1.00 67.19 224 ASP A CA 1
ATOM 1531 C C . ASP A 1 224 ? 10.789 50.556 18.972 1.00 67.19 224 ASP A C 1
ATOM 1533 O O . ASP A 1 224 ? 11.950 50.950 19.244 1.00 67.19 224 ASP A O 1
#

Foldseek 3Di:
DDDDDDDDDDDDDDDDDPDDCPPDDDPPPVPQPDAPPQWDFQPSDTEGPQWDRANSDTAHPPQDQPRDGEDPQFAHDPSDTDRQPADQEPRDREPPQWHHAVDGTDHPQQQAPRDGQDPQWGQDPSDTHGNLPPFDWFADPPDTDGADDCFDHDPRDTDDFADFADFQVVEDPQWGQDNVVSTTDGDPPPDDPPPDPPPDDDDDDDDDDDDDDDDDDDDDDDDD